Protein AF-A0A392PW70-F1 (afdb_monomer_lite)

Sequence (194 aa):
DSIDARSGRQTERKARRVRAAGKAATNVVSFKFGSTGRKKRVRTQEVDYSDPLRYLRSTTRATRLLTASEEVKLKGLKEVIKKWNLEVYGEKDFKIKNLRKEIEQLDLKSEEVGLSEMEVLNRKNYFVELWRLLKSKDALRFQQSRANWLKQGDANTSYFHACVKRRGKCNAIKALRTDEGWVEGVHSIKTETV

Structure (mmCIF, N/CA/C/O backbone):
data_AF-A0A392PW70-F1
#
_entry.id   AF-A0A392PW70-F1
#
loop_
_atom_site.group_PDB
_atom_site.id
_atom_site.type_symbol
_atom_site.label_atom_id
_atom_site.label_alt_id
_atom_site.label_comp_id
_atom_site.label_asym_id
_atom_site.label_entity_id
_atom_site.label_seq_id
_atom_site.pdbx_PDB_ins_code
_atom_site.Cartn_x
_atom_site.Cartn_y
_atom_site.Cartn_z
_atom_site.occupancy
_atom_site.B_iso_or_equiv
_atom_site.auth_seq_id
_atom_site.auth_comp_id
_atom_site.auth_asym_id
_atom_site.auth_atom_id
_atom_site.pdbx_PDB_model_num
ATOM 1 N N . ASP A 1 1 ? 38.894 -29.747 -26.756 1.00 38.19 1 ASP A N 1
ATOM 2 C CA . ASP A 1 1 ? 38.429 -28.615 -27.585 1.00 38.19 1 ASP A CA 1
ATOM 3 C C . ASP A 1 1 ? 37.579 -27.659 -26.765 1.00 38.19 1 ASP A C 1
ATOM 5 O O . ASP A 1 1 ? 36.531 -28.045 -26.260 1.00 38.19 1 ASP A O 1
ATOM 9 N N . SER A 1 2 ? 38.085 -26.445 -26.530 1.00 38.09 2 SER A N 1
ATOM 10 C CA . SER A 1 2 ? 37.431 -25.411 -25.714 1.00 38.09 2 SER A CA 1
ATOM 11 C C . SER A 1 2 ? 36.824 -24.352 -26.632 1.00 38.09 2 SER A C 1
ATOM 13 O O . SER A 1 2 ? 37.553 -23.557 -27.223 1.00 38.09 2 SER A O 1
ATOM 15 N N . ILE A 1 3 ? 35.496 -24.342 -26.769 1.00 44.72 3 ILE A N 1
ATOM 16 C CA . ILE A 1 3 ? 34.772 -23.339 -27.562 1.00 44.72 3 ILE A CA 1
ATOM 17 C C . ILE A 1 3 ? 34.490 -22.126 -26.667 1.00 44.72 3 ILE A C 1
ATOM 19 O O . ILE A 1 3 ? 33.559 -22.135 -25.863 1.00 44.72 3 ILE A O 1
ATOM 23 N N . ASP A 1 4 ? 35.285 -21.065 -26.818 1.00 48.91 4 ASP A N 1
ATOM 24 C CA . ASP A 1 4 ? 35.104 -19.806 -26.086 1.00 48.91 4 ASP A CA 1
ATOM 25 C C . ASP A 1 4 ? 34.329 -18.766 -26.911 1.00 48.91 4 ASP A C 1
ATOM 27 O O . ASP A 1 4 ? 34.725 -18.404 -28.019 1.00 48.91 4 ASP A O 1
ATOM 31 N N . ALA A 1 5 ? 33.257 -18.204 -26.337 1.00 47.66 5 ALA A N 1
ATOM 32 C CA . ALA A 1 5 ? 32.438 -17.157 -26.957 1.00 47.66 5 ALA A CA 1
ATOM 33 C C . ALA A 1 5 ? 32.566 -15.805 -26.225 1.00 47.66 5 ALA A C 1
ATOM 35 O O . ALA A 1 5 ? 32.319 -15.687 -25.022 1.00 47.66 5 ALA A O 1
ATOM 36 N N . ARG A 1 6 ? 32.904 -14.730 -26.957 1.00 49.06 6 ARG A N 1
ATOM 37 C CA . ARG A 1 6 ? 33.124 -13.387 -26.382 1.00 49.06 6 ARG A CA 1
ATOM 38 C C . ARG A 1 6 ? 31.829 -12.562 -26.300 1.00 49.06 6 ARG A C 1
ATOM 40 O O . ARG A 1 6 ? 31.262 -12.146 -27.308 1.00 49.06 6 ARG A O 1
ATOM 47 N N . SER A 1 7 ? 31.394 -12.206 -25.088 1.00 49.69 7 SER A N 1
ATOM 48 C CA . SER A 1 7 ? 30.296 -11.245 -24.864 1.00 49.69 7 SER A CA 1
ATOM 49 C C . SER A 1 7 ? 30.795 -9.786 -24.910 1.00 49.69 7 SER A C 1
ATOM 51 O O . SER A 1 7 ? 31.238 -9.225 -23.909 1.00 49.69 7 SER A O 1
ATOM 53 N N . GLY A 1 8 ? 30.649 -9.115 -26.060 1.00 55.31 8 GLY A N 1
ATOM 54 C CA . GLY A 1 8 ? 31.037 -7.706 -26.300 1.00 55.31 8 GLY A CA 1
ATOM 55 C C . GLY A 1 8 ? 30.158 -6.623 -25.641 1.00 55.31 8 GLY A C 1
ATOM 56 O O . GLY A 1 8 ? 30.033 -5.511 -26.159 1.00 55.31 8 GLY A O 1
ATOM 57 N N . ARG A 1 9 ? 29.496 -6.919 -24.512 1.00 52.97 9 ARG A N 1
ATOM 58 C CA . ARG A 1 9 ? 28.494 -6.029 -23.881 1.00 52.97 9 ARG A CA 1
ATOM 59 C C . ARG A 1 9 ? 29.038 -4.653 -23.481 1.00 52.97 9 ARG A C 1
ATOM 61 O O . ARG A 1 9 ? 28.280 -3.681 -23.473 1.00 52.97 9 ARG A O 1
ATOM 68 N N . GLN A 1 10 ? 30.314 -4.559 -23.124 1.00 50.97 10 GLN A N 1
ATOM 69 C CA . GLN A 1 10 ? 30.903 -3.331 -22.581 1.00 50.97 10 GLN A CA 1
ATOM 70 C C . GLN A 1 10 ? 31.514 -2.450 -23.678 1.00 50.97 10 GLN A C 1
ATOM 72 O O . GLN A 1 10 ? 31.322 -1.232 -23.679 1.00 50.97 10 GLN A O 1
ATOM 77 N N . THR A 1 11 ? 32.148 -3.071 -24.673 1.00 55.22 11 THR A N 1
ATOM 78 C CA . THR A 1 11 ? 32.739 -2.392 -25.832 1.00 55.22 11 THR A CA 1
ATOM 79 C C . THR A 1 11 ? 31.664 -1.795 -26.742 1.00 55.22 11 THR A C 1
ATOM 81 O O . THR A 1 11 ? 31.763 -0.631 -27.134 1.00 55.22 11 THR A O 1
ATOM 84 N N . GLU A 1 12 ? 30.560 -2.516 -26.980 1.00 51.00 12 GLU A N 1
ATOM 85 C CA . GLU A 1 12 ? 29.463 -2.033 -27.829 1.00 51.00 12 GLU A CA 1
ATOM 86 C C . GLU A 1 12 ? 28.759 -0.802 -27.227 1.00 51.00 12 GLU A C 1
ATOM 88 O O . GLU A 1 12 ? 28.405 0.141 -27.942 1.00 51.00 12 GLU A O 1
ATOM 93 N N . ARG A 1 13 ? 28.603 -0.761 -25.895 1.00 54.31 13 ARG A N 1
ATOM 94 C CA . ARG A 1 13 ? 28.021 0.391 -25.186 1.00 54.31 13 ARG A CA 1
ATOM 95 C C . ARG A 1 13 ? 28.905 1.634 -25.278 1.00 54.31 13 ARG A C 1
ATOM 97 O O . ARG A 1 13 ? 28.378 2.724 -25.499 1.00 54.31 13 ARG A O 1
ATOM 104 N N . LYS A 1 14 ? 30.228 1.480 -25.160 1.00 59.31 14 LYS A N 1
ATOM 105 C CA . LYS A 1 14 ? 31.189 2.589 -25.288 1.00 59.31 14 LYS A CA 1
ATOM 106 C C . LYS A 1 14 ? 31.213 3.127 -26.728 1.00 59.31 14 LYS A C 1
ATOM 108 O O . LYS A 1 14 ? 31.069 4.329 -26.934 1.00 59.31 14 LYS A O 1
ATOM 113 N N . ALA A 1 15 ? 31.231 2.239 -27.725 1.00 58.84 15 ALA A N 1
ATOM 114 C CA . ALA A 1 15 ? 31.228 2.609 -29.144 1.00 58.84 15 ALA A CA 1
ATOM 115 C C . ALA A 1 15 ? 29.930 3.302 -29.606 1.00 58.84 15 ALA A C 1
ATOM 117 O O . ALA A 1 15 ? 29.956 4.153 -30.497 1.00 58.84 15 ALA A O 1
ATOM 118 N N . ARG A 1 16 ? 28.773 2.960 -29.020 1.00 59.78 16 ARG A N 1
ATOM 119 C CA . ARG A 1 16 ? 27.501 3.646 -29.316 1.00 59.78 16 ARG A CA 1
ATOM 120 C C . ARG A 1 16 ? 27.468 5.080 -28.777 1.00 59.78 16 ARG A C 1
ATOM 122 O O . ARG A 1 16 ? 26.912 5.942 -29.450 1.00 59.78 16 ARG A O 1
ATOM 129 N N . ARG A 1 17 ? 28.094 5.350 -27.623 1.00 63.19 17 ARG A N 1
ATOM 130 C CA . ARG A 1 17 ? 28.195 6.711 -27.057 1.00 63.19 17 ARG A CA 1
ATOM 131 C C . ARG A 1 17 ? 29.072 7.621 -27.918 1.00 63.19 17 ARG A C 1
ATOM 133 O O . ARG A 1 17 ? 28.656 8.729 -28.231 1.00 63.19 17 ARG A O 1
ATOM 140 N N . VAL A 1 18 ? 30.218 7.118 -28.380 1.00 62.69 18 VAL A N 1
ATOM 141 C CA . VAL A 1 18 ? 31.137 7.872 -29.256 1.00 62.69 18 VAL A CA 1
ATOM 142 C C . VAL A 1 18 ? 30.477 8.218 -30.597 1.00 62.69 18 VAL A C 1
ATOM 144 O O . VAL A 1 18 ? 30.524 9.363 -31.038 1.00 62.69 18 VAL A O 1
ATOM 147 N N . ARG A 1 19 ? 29.766 7.265 -31.217 1.00 62.09 19 ARG A N 1
ATOM 148 C CA . ARG A 1 19 ? 29.051 7.507 -32.485 1.00 62.09 19 ARG A CA 1
ATOM 149 C C . ARG A 1 19 ? 27.873 8.474 -32.352 1.00 62.09 19 ARG A C 1
ATOM 151 O O . ARG A 1 19 ? 27.592 9.213 -33.291 1.00 62.09 19 ARG A O 1
ATOM 158 N N . ALA A 1 20 ? 27.181 8.471 -31.213 1.00 57.75 20 ALA A N 1
ATOM 159 C CA . ALA A 1 20 ? 26.117 9.434 -30.942 1.00 57.75 20 ALA A CA 1
ATOM 160 C C . ALA A 1 20 ? 26.671 10.856 -30.748 1.00 57.75 20 ALA A C 1
ATOM 162 O O . ALA A 1 20 ? 26.089 11.799 -31.275 1.00 57.75 20 ALA A O 1
ATOM 163 N N . ALA A 1 21 ? 27.822 10.997 -30.079 1.00 59.00 21 ALA A N 1
ATOM 164 C CA . ALA A 1 21 ? 28.503 12.282 -29.918 1.00 59.00 21 ALA A CA 1
ATOM 165 C C . ALA A 1 21 ? 28.974 12.863 -31.266 1.00 59.00 21 ALA A C 1
ATOM 167 O O . ALA A 1 21 ? 28.710 14.027 -31.552 1.00 59.00 21 ALA A O 1
ATOM 168 N N . GLY A 1 22 ? 29.562 12.040 -32.143 1.00 56.22 22 GLY A N 1
ATOM 169 C CA . GLY A 1 22 ? 29.973 12.483 -33.485 1.00 56.22 22 GLY A CA 1
ATOM 170 C C . GLY A 1 22 ? 28.804 12.899 -34.389 1.00 56.22 22 GLY A C 1
ATOM 171 O O . GLY A 1 22 ? 28.914 13.854 -35.154 1.00 56.22 22 GLY A O 1
ATOM 172 N N . LYS A 1 23 ? 27.646 12.233 -34.273 1.00 57.56 23 LYS A N 1
ATOM 173 C CA . LYS A 1 23 ? 26.426 12.606 -35.016 1.00 57.56 23 LYS A CA 1
ATOM 174 C C . LYS A 1 23 ? 25.761 13.878 -34.488 1.00 57.56 23 LYS A C 1
ATOM 176 O O . LYS A 1 23 ? 25.156 14.600 -35.270 1.00 57.56 23 LYS A O 1
ATOM 181 N N . ALA A 1 24 ? 25.879 14.158 -33.191 1.00 53.97 24 ALA A N 1
ATOM 182 C CA . ALA A 1 24 ? 25.393 15.404 -32.603 1.00 53.97 24 ALA A CA 1
ATOM 183 C C . ALA A 1 24 ? 26.262 16.612 -32.999 1.00 53.97 24 ALA A C 1
ATOM 185 O O . ALA A 1 24 ? 25.737 17.706 -33.153 1.00 53.97 24 ALA A O 1
ATOM 186 N N . ALA A 1 25 ? 27.566 16.405 -33.212 1.00 52.91 25 ALA A N 1
ATOM 187 C CA . ALA A 1 25 ? 28.499 17.463 -33.604 1.00 52.91 25 ALA A CA 1
ATOM 188 C C . ALA A 1 25 ? 28.420 17.860 -35.092 1.00 52.91 25 ALA A C 1
ATOM 190 O O . ALA A 1 25 ? 28.859 18.944 -35.453 1.00 52.91 25 ALA A O 1
ATOM 191 N N . THR A 1 26 ? 27.880 16.999 -35.962 1.00 53.38 26 THR A N 1
ATOM 192 C CA . THR A 1 26 ? 27.979 17.170 -37.426 1.00 53.38 26 THR A CA 1
ATOM 193 C C . THR A 1 26 ? 26.706 17.674 -38.109 1.00 53.38 26 THR A C 1
ATOM 195 O O . THR A 1 26 ? 26.745 17.920 -39.305 1.00 53.38 26 THR A O 1
ATOM 198 N N . ASN A 1 27 ? 25.585 17.862 -37.400 1.00 51.28 27 ASN A N 1
ATOM 199 C CA . ASN A 1 27 ? 24.317 18.384 -37.953 1.00 51.28 27 ASN A CA 1
ATOM 200 C C . ASN A 1 27 ? 23.825 17.726 -39.271 1.00 51.28 27 ASN A C 1
ATOM 202 O O . ASN A 1 27 ? 22.983 18.286 -39.969 1.00 51.28 27 ASN A O 1
ATOM 206 N N . VAL A 1 28 ? 24.283 16.515 -39.616 1.00 46.72 28 VAL A N 1
ATOM 207 C CA . VAL A 1 28 ? 23.824 15.806 -40.820 1.00 46.72 28 VAL A CA 1
ATOM 208 C C . VAL A 1 28 ? 22.613 14.938 -40.477 1.00 46.72 28 VAL A C 1
ATOM 210 O O . VAL A 1 28 ? 22.733 13.824 -39.957 1.00 46.72 28 VAL A O 1
ATOM 213 N N . VAL A 1 29 ? 21.420 15.439 -40.797 1.00 42.62 29 VAL A N 1
ATOM 214 C CA . VAL A 1 29 ? 20.180 14.652 -40.813 1.00 42.62 29 VAL A CA 1
ATOM 215 C C . VAL A 1 29 ? 20.109 13.903 -42.144 1.00 42.62 29 VAL A C 1
ATOM 217 O O . VAL A 1 29 ? 19.952 14.508 -43.198 1.00 42.62 29 VAL A O 1
ATOM 220 N N . SER A 1 30 ? 20.206 12.572 -42.115 1.00 43.78 30 SER A N 1
ATOM 221 C CA . SER A 1 30 ? 19.930 11.753 -43.304 1.00 43.78 30 SER A CA 1
ATOM 222 C C . SER A 1 30 ? 18.420 11.577 -43.467 1.00 43.78 30 SER A C 1
ATOM 224 O O . SER A 1 30 ? 17.771 10.875 -42.689 1.00 43.78 30 SER A O 1
ATOM 226 N N . PHE A 1 31 ? 17.854 12.222 -44.486 1.00 32.88 31 PHE A N 1
ATOM 227 C CA . PHE A 1 31 ? 16.475 12.009 -44.917 1.00 32.88 31 PHE A CA 1
ATOM 228 C C . PHE A 1 31 ? 16.360 10.655 -45.626 1.00 32.88 31 PHE A C 1
ATOM 230 O O . PHE A 1 31 ? 17.038 10.406 -46.620 1.00 32.88 31 PHE A O 1
ATOM 237 N N . LYS A 1 32 ? 15.484 9.771 -45.136 1.00 37.66 32 LYS A N 1
ATOM 238 C CA . LYS A 1 32 ? 15.036 8.596 -45.895 1.00 37.66 32 LYS A CA 1
ATOM 239 C C . LYS A 1 32 ? 13.673 8.893 -46.507 1.00 37.66 32 LYS A C 1
ATOM 241 O O . LYS A 1 32 ? 12.725 9.178 -45.778 1.00 37.66 32 LYS A O 1
ATOM 246 N N . PHE A 1 33 ? 13.587 8.802 -47.831 1.00 28.59 33 PHE A N 1
ATOM 247 C CA . PHE A 1 33 ? 12.337 8.908 -48.577 1.00 28.59 33 PHE A CA 1
ATOM 248 C C . PHE A 1 33 ? 11.469 7.677 -48.277 1.00 28.59 33 PHE A C 1
ATOM 250 O O . PHE A 1 33 ? 11.883 6.542 -48.510 1.00 28.59 33 PHE A O 1
ATOM 257 N N . GLY A 1 34 ? 10.290 7.895 -47.699 1.00 33.31 34 GLY A N 1
ATOM 258 C CA . GLY A 1 34 ? 9.325 6.852 -47.366 1.00 33.31 34 GLY A CA 1
ATOM 259 C C . GLY A 1 34 ? 7.939 7.262 -47.847 1.00 33.31 34 GLY A C 1
ATOM 260 O O . GLY A 1 34 ? 7.429 8.296 -47.428 1.00 33.31 34 GLY A O 1
ATOM 261 N N . SER A 1 35 ? 7.385 6.440 -48.738 1.00 37.25 35 SER A N 1
ATOM 262 C CA . SER A 1 35 ? 6.086 6.532 -49.416 1.00 37.25 35 SER A CA 1
ATOM 263 C C . SER A 1 35 ? 4.963 7.236 -48.630 1.00 37.25 35 SER A C 1
ATOM 265 O O . SER A 1 35 ? 4.661 6.911 -47.477 1.00 37.25 35 SER A O 1
ATOM 267 N N . THR A 1 36 ? 4.311 8.193 -49.295 1.00 40.47 36 THR A N 1
ATOM 268 C CA . THR A 1 36 ? 3.174 8.988 -48.821 1.00 40.47 36 THR A CA 1
ATOM 269 C C . THR A 1 36 ? 1.878 8.170 -48.810 1.00 40.47 36 THR A C 1
ATOM 271 O O . THR A 1 36 ? 0.979 8.345 -49.628 1.00 40.47 36 THR A O 1
ATOM 274 N N . GLY A 1 37 ? 1.721 7.304 -47.810 1.00 40.12 37 GLY A N 1
ATOM 275 C CA . GLY A 1 37 ? 0.406 6.768 -47.458 1.00 40.12 37 GLY A CA 1
ATOM 276 C C . GLY A 1 37 ? -0.467 7.863 -46.836 1.00 40.12 37 GLY A C 1
ATOM 277 O O . GLY A 1 37 ? -0.323 8.164 -45.649 1.00 40.12 37 GLY A O 1
ATOM 278 N N . ARG A 1 38 ? -1.365 8.474 -47.625 1.00 39.97 38 ARG A N 1
ATOM 279 C CA . ARG A 1 38 ? -2.409 9.408 -47.154 1.00 39.97 38 ARG A CA 1
ATOM 280 C C . ARG A 1 38 ? -3.148 8.802 -45.953 1.00 39.97 38 ARG A C 1
ATOM 282 O O . ARG A 1 38 ? -3.945 7.879 -46.103 1.00 39.97 38 ARG A O 1
ATOM 289 N N . LYS A 1 39 ? -2.928 9.343 -44.751 1.00 41.50 39 LYS A N 1
ATOM 290 C CA . LYS A 1 39 ? -3.750 9.018 -43.580 1.00 41.50 39 LYS A CA 1
ATOM 291 C C . LYS A 1 39 ? -5.103 9.706 -43.720 1.00 41.50 39 LYS A C 1
ATOM 293 O O . LYS A 1 39 ? -5.217 10.913 -43.524 1.00 41.50 39 LYS A O 1
ATOM 298 N N . LYS A 1 40 ? -6.122 8.916 -44.056 1.00 40.31 40 LYS A N 1
ATOM 299 C CA . LYS A 1 40 ? -7.539 9.285 -43.965 1.00 40.31 40 LYS A CA 1
ATOM 300 C C . LYS A 1 40 ? -7.812 9.764 -42.532 1.00 40.31 40 LYS A C 1
ATOM 302 O O . LYS A 1 40 ? -7.563 9.030 -41.576 1.00 40.31 40 LYS A O 1
ATOM 307 N N . ARG A 1 41 ? -8.261 11.010 -42.375 1.00 36.91 41 ARG A N 1
ATOM 308 C CA . ARG A 1 41 ? -8.652 11.579 -41.080 1.00 36.91 41 ARG A CA 1
ATOM 309 C C . ARG A 1 41 ? -9.960 10.896 -40.668 1.00 36.91 41 ARG A C 1
ATOM 311 O O . ARG A 1 41 ? -10.997 11.153 -41.268 1.00 36.91 41 ARG A O 1
ATOM 318 N N . VAL A 1 42 ? -9.887 9.962 -39.721 1.00 38.62 42 VAL A N 1
ATOM 319 C CA . VAL A 1 42 ? -11.070 9.274 -39.186 1.00 38.62 42 VAL A CA 1
ATOM 320 C C . VAL A 1 42 ? -11.779 10.214 -38.210 1.00 38.62 42 VAL A C 1
ATOM 322 O O . VAL A 1 42 ? -11.149 10.804 -37.332 1.00 38.62 42 VAL A O 1
ATOM 325 N N . ARG A 1 43 ? -13.082 10.395 -38.441 1.00 37.47 43 ARG A N 1
ATOM 326 C CA . ARG A 1 43 ? -14.026 11.185 -37.644 1.00 37.47 43 ARG A CA 1
ATOM 327 C C . ARG A 1 43 ? -14.209 10.512 -36.276 1.00 37.47 43 ARG A C 1
ATOM 329 O O . ARG A 1 43 ? -14.302 9.292 -36.230 1.00 37.47 43 ARG A O 1
ATOM 336 N N . THR A 1 44 ? -14.192 11.325 -35.215 1.00 50.41 44 THR A N 1
ATOM 337 C CA . THR A 1 44 ? -14.487 11.017 -33.795 1.00 50.41 44 THR A CA 1
ATOM 338 C C . THR A 1 44 ? -14.856 9.560 -33.502 1.00 50.41 44 THR A C 1
ATOM 340 O O . THR A 1 44 ? -15.988 9.153 -33.744 1.00 50.41 44 THR A O 1
ATOM 343 N N . GLN A 1 45 ? -13.907 8.799 -32.955 1.00 44.50 45 GLN A N 1
ATOM 344 C CA . GLN A 1 45 ? -14.141 7.450 -32.444 1.00 44.50 45 GLN A CA 1
ATOM 345 C C . GLN A 1 45 ? -13.766 7.379 -30.968 1.00 44.50 45 GLN A C 1
ATOM 347 O O . GLN A 1 45 ? -12.781 7.986 -30.540 1.00 44.50 45 GLN A O 1
ATOM 352 N N . GLU A 1 46 ? -14.624 6.678 -30.234 1.00 47.22 46 GLU A N 1
ATOM 353 C CA . GLU A 1 46 ? -14.617 6.457 -28.794 1.00 47.22 46 GLU A CA 1
ATOM 354 C C . GLU A 1 46 ? -13.243 6.055 -28.255 1.00 47.22 46 GLU A C 1
ATOM 356 O O . GLU A 1 46 ? -12.423 5.429 -28.932 1.00 47.22 46 GLU A O 1
ATOM 361 N N . VAL A 1 47 ? -12.991 6.448 -27.009 1.00 50.69 47 VAL A N 1
ATOM 362 C CA . VAL A 1 47 ? -11.751 6.149 -26.298 1.00 50.69 47 VAL A CA 1
ATOM 363 C C . VAL A 1 47 ? -11.638 4.634 -26.121 1.00 50.69 47 VAL A C 1
ATOM 365 O O . VAL A 1 47 ? -12.349 4.037 -25.319 1.00 50.69 47 VAL A O 1
ATOM 368 N N . ASP A 1 48 ? -10.725 4.007 -26.860 1.00 50.88 48 ASP A N 1
ATOM 369 C CA . ASP A 1 48 ? -10.380 2.598 -26.679 1.00 50.88 48 ASP A CA 1
ATOM 370 C C . ASP A 1 48 ? -9.629 2.405 -25.347 1.00 50.88 48 ASP A C 1
ATOM 372 O O . ASP A 1 48 ? -8.421 2.639 -25.239 1.00 50.88 48 ASP A O 1
ATOM 376 N N . TYR A 1 49 ? -10.359 1.970 -24.314 1.00 56.28 49 TYR A N 1
ATOM 377 C CA . TYR A 1 49 ? -9.833 1.674 -22.974 1.00 56.28 49 TYR A CA 1
ATOM 378 C C . TYR A 1 49 ? -8.873 0.469 -22.939 1.00 56.28 49 TYR A C 1
ATOM 380 O O . TYR A 1 49 ? -8.265 0.198 -21.899 1.00 56.28 49 TYR A O 1
ATOM 388 N N . SER A 1 50 ? -8.705 -0.252 -24.051 1.00 61.16 50 SER A N 1
ATOM 389 C CA . SER A 1 50 ? -7.789 -1.394 -24.156 1.00 61.16 50 SER A CA 1
ATOM 390 C C . SER A 1 50 ? -6.321 -0.965 -24.240 1.00 61.16 50 SER A C 1
ATOM 392 O O . SER A 1 50 ? -5.441 -1.712 -23.807 1.00 61.16 50 SER A O 1
ATOM 394 N N . ASP A 1 51 ? -6.043 0.248 -24.736 1.00 57.22 51 ASP A N 1
ATOM 395 C CA . ASP A 1 51 ? -4.709 0.865 -24.710 1.00 57.22 51 ASP A CA 1
ATOM 396 C C . ASP A 1 51 ? -4.785 2.338 -24.256 1.00 57.22 51 ASP A C 1
ATOM 398 O O . ASP A 1 51 ? -4.675 3.263 -25.070 1.00 57.22 51 ASP A O 1
ATOM 402 N N . PRO A 1 52 ? -4.894 2.586 -22.933 1.00 61.09 52 PRO A N 1
ATOM 403 C CA . PRO A 1 52 ? -4.990 3.936 -22.368 1.00 61.09 52 PRO A CA 1
ATOM 404 C C . PRO A 1 52 ? -3.775 4.825 -22.673 1.00 61.09 52 PRO A C 1
ATOM 406 O O . PRO A 1 52 ? -3.819 6.038 -22.482 1.00 61.09 52 PRO A O 1
ATOM 409 N N . LEU A 1 53 ? -2.660 4.237 -23.124 1.00 61.28 53 LEU A N 1
ATOM 410 C CA . LEU A 1 53 ? -1.409 4.944 -23.404 1.00 61.28 53 LEU A CA 1
ATOM 411 C C . LEU A 1 53 ? -1.136 5.117 -24.899 1.00 61.28 53 LEU A C 1
ATOM 413 O O . LEU A 1 53 ? -0.057 5.594 -25.273 1.00 61.28 53 LEU A O 1
ATOM 417 N N . ARG A 1 54 ? -2.096 4.779 -25.767 1.00 62.66 54 ARG A N 1
ATOM 418 C CA . ARG A 1 54 ? -1.952 4.904 -27.222 1.00 62.66 54 ARG A CA 1
ATOM 419 C C . ARG A 1 54 ? -1.587 6.331 -27.642 1.00 62.66 54 ARG A C 1
ATOM 421 O O . ARG A 1 54 ? -0.705 6.519 -28.481 1.00 62.66 54 ARG A O 1
ATOM 428 N N . TYR A 1 55 ? -2.183 7.326 -26.984 1.00 56.62 55 TYR A N 1
ATOM 429 C CA . TYR A 1 55 ? -1.899 8.750 -27.193 1.00 56.62 55 TYR A CA 1
ATOM 430 C C . TYR A 1 55 ? -0.469 9.141 -26.787 1.00 56.62 55 TYR A C 1
ATOM 432 O O . TYR A 1 55 ? 0.181 9.932 -27.472 1.00 56.62 55 TYR A O 1
ATOM 440 N N . LEU A 1 56 ? 0.071 8.521 -25.734 1.00 57.12 56 LEU A N 1
ATOM 441 C CA . LEU A 1 56 ? 1.439 8.759 -25.268 1.00 57.12 56 LEU A CA 1
ATOM 442 C C . LEU A 1 56 ? 2.488 8.084 -26.174 1.00 57.12 56 LEU A C 1
ATOM 444 O O . LEU A 1 56 ? 3.608 8.570 -26.323 1.00 57.12 56 LEU A O 1
ATOM 448 N N . ARG A 1 57 ? 2.140 6.969 -26.833 1.00 56.97 57 ARG A N 1
ATOM 449 C CA . ARG A 1 57 ? 3.015 6.315 -27.827 1.00 56.97 57 ARG A CA 1
ATOM 450 C C . ARG A 1 57 ? 3.157 7.113 -29.119 1.00 56.97 57 ARG A C 1
ATOM 452 O O . ARG A 1 57 ? 4.233 7.109 -29.716 1.00 56.97 57 ARG A O 1
ATOM 459 N N . SER A 1 58 ? 2.102 7.801 -29.562 1.00 53.47 58 SER A N 1
ATOM 460 C CA . SER A 1 58 ? 2.189 8.680 -30.736 1.00 53.47 58 SER A CA 1
ATOM 461 C C . SER A 1 58 ? 3.088 9.891 -30.501 1.00 53.47 58 SER A C 1
ATOM 463 O O . SER A 1 58 ? 3.785 10.301 -31.426 1.00 53.47 58 SER A O 1
ATOM 465 N N . THR A 1 59 ? 3.128 10.421 -29.277 1.00 53.38 59 THR A N 1
ATOM 466 C CA . THR A 1 59 ? 3.974 11.570 -28.924 1.00 53.38 59 THR A CA 1
ATOM 467 C C . THR A 1 59 ? 5.426 11.169 -28.650 1.00 53.38 59 THR A C 1
ATOM 469 O O . THR A 1 59 ? 6.342 11.937 -28.931 1.00 53.38 59 THR A O 1
ATOM 472 N N . THR A 1 60 ? 5.675 9.938 -28.191 1.00 53.38 60 THR A N 1
ATOM 473 C CA . THR A 1 60 ? 7.032 9.454 -27.868 1.00 53.38 60 THR A CA 1
ATOM 474 C C . THR A 1 60 ? 7.864 8.987 -29.069 1.00 53.38 60 THR A C 1
ATOM 476 O O . THR A 1 60 ? 9.062 8.757 -28.929 1.00 53.38 60 THR A O 1
ATOM 479 N N . ARG A 1 61 ? 7.300 8.913 -30.287 1.00 51.00 61 ARG A N 1
ATOM 480 C CA . ARG A 1 61 ? 8.075 8.612 -31.515 1.00 51.00 61 ARG A CA 1
ATOM 481 C C . ARG A 1 61 ? 9.103 9.691 -31.891 1.00 51.00 61 ARG A C 1
ATOM 483 O O . ARG A 1 61 ? 9.946 9.420 -32.742 1.00 51.00 61 ARG A O 1
ATOM 490 N N . ALA A 1 62 ? 9.044 10.869 -31.268 1.00 49.53 62 ALA A N 1
ATOM 491 C CA . ALA A 1 62 ? 9.943 11.999 -31.503 1.00 49.53 62 ALA A CA 1
ATOM 492 C C . ALA A 1 62 ? 10.698 12.452 -30.235 1.00 49.53 62 ALA A C 1
ATOM 494 O O . ALA A 1 62 ? 11.075 13.615 -30.122 1.00 49.53 62 ALA A O 1
ATOM 495 N N . THR A 1 63 ? 10.920 11.579 -29.246 1.00 54.66 63 THR A N 1
ATOM 496 C CA . THR A 1 63 ? 11.637 11.996 -28.031 1.00 54.66 63 THR A CA 1
ATOM 497 C C . THR A 1 63 ? 13.134 12.111 -28.292 1.00 54.66 63 THR A C 1
ATOM 499 O O . THR A 1 63 ? 13.845 11.103 -28.342 1.00 54.66 63 THR A O 1
ATOM 502 N N . ARG A 1 64 ? 13.614 13.355 -28.417 1.00 70.88 64 ARG A N 1
ATOM 503 C CA . ARG A 1 64 ? 15.010 13.714 -28.138 1.00 70.88 64 ARG A CA 1
ATOM 504 C C . ARG A 1 64 ? 15.391 13.093 -26.791 1.00 70.88 64 ARG A C 1
ATOM 506 O O . ARG A 1 64 ? 14.589 13.118 -25.858 1.00 70.88 64 ARG A O 1
ATOM 513 N N . LEU A 1 65 ? 16.586 12.508 -26.703 1.00 73.81 65 LEU A N 1
ATOM 514 C CA . LEU A 1 65 ? 17.110 12.051 -25.416 1.00 73.81 65 LEU A CA 1
ATOM 515 C C . LEU A 1 65 ? 17.117 13.227 -24.435 1.00 73.81 65 LEU A C 1
ATOM 517 O O . LEU A 1 65 ? 17.386 14.362 -24.838 1.00 73.81 65 LEU A O 1
ATOM 521 N N . LEU A 1 66 ? 16.804 12.944 -23.172 1.00 77.12 66 LEU A N 1
ATOM 522 C CA . LEU A 1 66 ? 16.852 13.952 -22.122 1.00 77.12 66 LEU A CA 1
ATOM 523 C C . LEU A 1 66 ? 18.267 14.535 -22.050 1.00 77.12 66 LEU A C 1
ATOM 525 O O . LEU A 1 66 ? 19.267 13.822 -22.152 1.00 77.12 66 LEU A O 1
ATOM 529 N N . THR A 1 67 ? 18.343 15.847 -21.895 1.00 83.94 67 THR A N 1
ATOM 530 C CA . THR A 1 67 ? 19.585 16.540 -21.563 1.00 83.94 67 THR A CA 1
ATOM 531 C C . THR A 1 67 ? 19.964 16.233 -20.113 1.00 83.94 67 THR A C 1
ATOM 533 O O . THR A 1 67 ? 19.105 15.947 -19.277 1.00 83.94 67 THR A O 1
ATOM 536 N N . ALA A 1 68 ? 21.255 16.312 -19.781 1.00 79.81 68 ALA A N 1
ATOM 537 C CA . ALA A 1 68 ? 21.733 16.017 -18.426 1.00 79.81 68 ALA A CA 1
ATOM 538 C C . ALA A 1 68 ? 21.034 16.875 -17.350 1.00 79.81 68 ALA A C 1
ATOM 540 O O . ALA A 1 68 ? 20.770 16.401 -16.246 1.00 79.81 68 ALA A O 1
ATOM 541 N N . SER A 1 69 ? 20.673 18.118 -17.683 1.00 84.94 69 SER A N 1
ATOM 542 C CA . SER A 1 69 ? 19.936 19.011 -16.787 1.00 84.94 69 SER A CA 1
ATOM 543 C C . SER A 1 69 ? 18.474 18.586 -16.592 1.00 84.94 69 SER A C 1
ATOM 545 O O . SER A 1 69 ? 17.967 18.659 -15.474 1.00 84.94 69 SER A O 1
ATOM 547 N N . GLU A 1 70 ? 17.796 18.095 -17.634 1.00 79.50 70 GLU A N 1
ATOM 548 C CA . GLU A 1 70 ? 16.436 17.542 -17.540 1.00 79.50 70 GLU A CA 1
ATOM 549 C C . GLU A 1 70 ? 16.409 16.275 -16.670 1.00 79.50 70 GLU A C 1
ATOM 551 O O . GLU A 1 70 ? 15.515 16.118 -15.838 1.00 79.50 70 GLU A O 1
ATOM 556 N N . GLU A 1 71 ? 17.415 15.402 -16.782 1.00 85.06 71 GLU A N 1
ATOM 557 C CA . GLU A 1 71 ? 17.520 14.208 -15.935 1.00 85.06 71 GLU A CA 1
ATOM 558 C C . GLU A 1 71 ? 17.690 14.552 -14.449 1.00 85.06 71 GLU A C 1
ATOM 560 O O . GLU A 1 71 ? 17.059 13.926 -13.594 1.00 85.06 71 GLU A O 1
ATOM 565 N N . VAL A 1 72 ? 18.519 15.551 -14.125 1.00 88.12 72 VAL A N 1
ATOM 566 C CA . VAL A 1 72 ? 18.715 16.015 -12.741 1.00 88.12 72 VAL A CA 1
ATOM 567 C C . VAL A 1 72 ? 17.421 16.608 -12.178 1.00 88.12 72 VAL A C 1
ATOM 569 O O . VAL A 1 72 ? 17.021 16.253 -11.068 1.00 88.12 72 VAL A O 1
ATOM 572 N N . LYS A 1 73 ? 16.710 17.433 -12.957 1.00 87.38 73 LYS A N 1
ATOM 573 C CA . LYS A 1 73 ? 15.417 18.011 -12.550 1.00 87.38 73 LYS A CA 1
ATOM 574 C C . LYS A 1 73 ? 14.362 16.933 -12.285 1.00 87.38 73 LYS A C 1
ATOM 576 O O . LYS A 1 73 ? 13.683 16.976 -11.261 1.00 87.38 73 LYS A O 1
ATOM 581 N N . LEU A 1 74 ? 14.257 15.931 -13.161 1.00 88.44 74 LEU A N 1
ATOM 582 C CA . LEU A 1 74 ? 13.313 14.821 -12.989 1.00 88.44 74 LEU A CA 1
ATOM 583 C C . LEU A 1 74 ? 13.662 13.929 -11.791 1.00 88.44 74 LEU A C 1
ATOM 585 O O . LEU A 1 74 ? 12.757 13.425 -11.127 1.00 88.44 74 LEU A O 1
ATOM 589 N N . LYS A 1 75 ? 14.952 13.751 -11.476 1.00 88.56 75 LYS A N 1
ATOM 590 C CA . LYS A 1 75 ? 15.376 13.067 -10.244 1.00 88.56 75 LYS A CA 1
ATOM 591 C C . LYS A 1 75 ? 14.940 13.835 -8.997 1.00 88.56 75 LYS A C 1
ATOM 593 O O . LYS A 1 75 ? 14.398 13.212 -8.091 1.00 88.56 75 LYS A O 1
ATOM 598 N N . GLY A 1 76 ? 15.106 15.158 -8.975 1.00 89.56 76 GLY A N 1
ATOM 599 C CA . GLY A 1 76 ? 14.614 15.996 -7.876 1.00 89.56 76 GLY A CA 1
ATOM 600 C C . GLY A 1 76 ? 13.099 15.871 -7.695 1.00 89.56 76 GLY A C 1
ATOM 601 O O . GLY A 1 76 ? 12.625 15.556 -6.605 1.00 89.56 76 GLY A O 1
ATOM 602 N N . LEU A 1 77 ? 12.342 16.005 -8.789 1.00 91.62 77 LEU A N 1
ATOM 603 C CA . LEU A 1 77 ? 10.885 15.852 -8.778 1.00 91.62 77 LEU A CA 1
ATOM 604 C C . LEU A 1 77 ? 10.447 14.465 -8.279 1.00 91.62 77 LEU A C 1
ATOM 606 O O . LEU A 1 77 ? 9.490 14.351 -7.517 1.00 91.62 77 LEU A O 1
ATOM 610 N N . LYS A 1 78 ? 11.155 13.404 -8.676 1.00 89.44 78 LYS A N 1
ATOM 611 C CA . LYS A 1 78 ? 10.866 12.034 -8.235 1.00 89.44 78 LYS A CA 1
ATOM 612 C C . LYS A 1 78 ? 10.945 11.885 -6.716 1.00 89.44 78 LYS A C 1
ATOM 614 O O . LYS A 1 78 ? 10.085 11.219 -6.143 1.00 89.44 78 LYS A O 1
ATOM 619 N N . GLU A 1 79 ? 11.956 12.460 -6.072 1.00 90.00 79 GLU A N 1
ATOM 620 C CA . GLU A 1 79 ? 12.094 12.354 -4.615 1.00 90.00 79 GLU A CA 1
ATOM 621 C C . GLU A 1 79 ? 11.009 13.156 -3.883 1.00 90.00 79 GLU A C 1
ATOM 623 O O . GLU A 1 79 ? 10.433 12.654 -2.919 1.00 90.00 79 GLU A O 1
ATOM 628 N N . VAL A 1 80 ? 10.623 14.326 -4.405 1.00 92.25 80 VAL A N 1
ATOM 629 C CA . VAL A 1 80 ? 9.476 15.094 -3.884 1.00 92.25 80 VAL A CA 1
ATOM 630 C C . VAL A 1 80 ? 8.178 14.288 -3.989 1.00 92.25 80 VAL A C 1
ATOM 632 O O . VAL A 1 80 ? 7.444 14.170 -3.012 1.00 92.25 80 VAL A O 1
ATOM 635 N N . ILE A 1 81 ? 7.919 13.665 -5.144 1.00 88.62 81 ILE A N 1
ATOM 636 C CA . ILE A 1 81 ? 6.720 12.838 -5.355 1.00 88.62 81 ILE A CA 1
ATOM 637 C C . ILE A 1 81 ? 6.713 11.619 -4.429 1.00 88.62 81 ILE A C 1
ATOM 639 O O . ILE A 1 81 ? 5.657 11.248 -3.925 1.00 88.62 81 ILE A O 1
ATOM 643 N N . LYS A 1 82 ? 7.865 10.986 -4.185 1.00 84.94 82 LYS A N 1
ATOM 644 C CA . LYS A 1 82 ? 7.958 9.876 -3.226 1.00 84.94 82 LYS A CA 1
ATOM 645 C C . LYS A 1 82 ? 7.644 10.321 -1.806 1.00 84.94 82 LYS A C 1
ATOM 647 O O . LYS A 1 82 ? 6.912 9.615 -1.122 1.00 84.94 82 LYS A O 1
ATOM 652 N N . LYS A 1 83 ? 8.188 11.462 -1.374 1.00 87.25 83 LYS A N 1
ATOM 653 C CA . LYS A 1 83 ? 7.921 12.011 -0.043 1.00 87.25 83 LYS A CA 1
ATOM 654 C C . LYS A 1 83 ? 6.433 12.321 0.119 1.00 87.25 83 LYS A C 1
ATOM 656 O O . LYS A 1 83 ? 5.815 11.816 1.045 1.00 87.25 83 LYS A O 1
ATOM 661 N N . TRP A 1 84 ? 5.845 13.012 -0.857 1.00 88.81 84 TRP A N 1
ATOM 662 C CA . TRP A 1 84 ? 4.406 13.267 -0.899 1.00 88.81 84 TRP A CA 1
ATOM 663 C C . TRP A 1 84 ? 3.584 11.970 -0.892 1.00 88.81 84 TRP A C 1
ATOM 665 O O . TRP A 1 84 ? 2.587 11.865 -0.188 1.00 88.81 84 TRP A O 1
ATOM 675 N N . ASN A 1 85 ? 4.007 10.945 -1.640 1.00 83.38 85 ASN A N 1
ATOM 676 C CA . ASN A 1 85 ? 3.322 9.656 -1.640 1.00 83.38 85 ASN A CA 1
ATOM 677 C C . ASN A 1 85 ? 3.385 8.986 -0.262 1.00 83.38 85 ASN A C 1
ATOM 679 O O . ASN A 1 85 ? 2.375 8.470 0.197 1.00 83.38 85 ASN A O 1
ATOM 683 N N . LEU A 1 86 ? 4.535 9.026 0.411 1.00 81.06 86 LEU A N 1
ATOM 684 C CA . LEU A 1 86 ? 4.676 8.489 1.760 1.00 81.06 86 LEU A CA 1
ATOM 685 C C . LEU A 1 86 ? 3.813 9.258 2.767 1.00 81.06 86 LEU A C 1
ATOM 687 O O . LEU A 1 86 ? 3.152 8.634 3.585 1.00 81.06 86 LEU A O 1
ATOM 691 N N . GLU A 1 87 ? 3.773 10.584 2.685 1.00 79.50 87 GLU A N 1
ATOM 692 C CA . GLU A 1 87 ? 2.950 11.416 3.568 1.00 79.50 87 GLU A CA 1
ATOM 693 C C . GLU A 1 87 ? 1.453 11.150 3.354 1.00 79.50 87 GLU A C 1
ATOM 695 O O . GLU A 1 87 ? 0.724 10.925 4.312 1.00 79.50 87 GLU A O 1
ATOM 700 N N . VAL A 1 88 ? 0.999 11.085 2.098 1.00 73.75 88 VAL A N 1
ATOM 701 C CA . VAL A 1 88 ? -0.431 10.964 1.760 1.00 73.75 88 VAL A CA 1
ATOM 702 C C . VAL A 1 88 ? -0.942 9.518 1.778 1.00 73.75 88 VAL A C 1
ATOM 704 O O . VAL A 1 88 ? -2.083 9.254 2.154 1.00 73.75 88 VAL A O 1
ATOM 707 N N . TYR A 1 89 ? -0.141 8.550 1.328 1.00 68.94 89 TYR A N 1
ATOM 708 C CA . TYR A 1 89 ? -0.537 7.136 1.260 1.00 68.94 89 TYR A CA 1
ATOM 709 C C . TYR A 1 89 ? 0.033 6.301 2.404 1.00 68.94 89 TYR A C 1
ATOM 711 O O . TYR A 1 89 ? -0.609 5.323 2.787 1.00 68.94 89 TYR A O 1
ATOM 719 N N . GLY A 1 90 ? 1.174 6.680 2.986 1.00 73.56 90 GLY A N 1
ATOM 720 C CA . GLY A 1 90 ? 1.710 6.022 4.182 1.00 73.56 90 GLY A CA 1
ATOM 721 C C . GLY A 1 90 ? 0.796 6.189 5.395 1.00 73.56 90 GLY A C 1
ATOM 722 O O . GLY A 1 90 ? 0.696 5.272 6.210 1.00 73.56 90 GLY A O 1
ATOM 723 N N . GLU A 1 91 ? 0.017 7.274 5.451 1.00 77.81 91 GLU A N 1
ATOM 724 C CA . GLU A 1 91 ? -1.060 7.437 6.431 1.00 77.81 91 GLU A CA 1
ATOM 725 C C . GLU A 1 91 ? -2.078 6.287 6.359 1.00 77.81 91 GLU A C 1
ATOM 727 O O . GLU A 1 91 ? -2.525 5.792 7.390 1.00 77.81 91 GLU A O 1
ATOM 732 N N . LYS A 1 92 ? -2.408 5.784 5.160 1.00 83.12 92 LYS A N 1
ATOM 733 C CA . LYS A 1 92 ? -3.376 4.684 5.003 1.00 83.12 92 LYS A CA 1
ATOM 734 C C . LYS A 1 92 ? -2.848 3.374 5.572 1.00 83.12 92 LYS A C 1
ATOM 736 O O . LYS A 1 92 ? -3.606 2.647 6.205 1.00 83.12 92 LYS A O 1
ATOM 741 N N . ASP A 1 93 ? -1.568 3.072 5.364 1.00 88.00 93 ASP A N 1
ATOM 742 C CA . ASP A 1 93 ? -0.944 1.869 5.923 1.00 88.00 93 ASP A CA 1
ATOM 743 C C . ASP A 1 93 ? -0.828 1.957 7.449 1.00 88.00 93 ASP A C 1
ATOM 745 O O . ASP A 1 93 ? -1.139 0.988 8.147 1.00 88.00 93 ASP A O 1
ATOM 749 N N . PHE A 1 94 ? -0.469 3.131 7.974 1.00 89.62 94 PHE A N 1
ATOM 750 C CA . PHE A 1 94 ? -0.488 3.395 9.412 1.00 89.62 94 PHE A CA 1
ATOM 751 C C . PHE A 1 94 ? -1.903 3.266 9.993 1.00 89.62 94 PHE A C 1
ATOM 753 O O . PHE A 1 94 ? -2.103 2.582 10.993 1.00 89.62 94 PHE A O 1
ATOM 760 N N . LYS A 1 95 ? -2.910 3.823 9.316 1.00 91.06 95 LYS A N 1
ATOM 761 C CA . LYS A 1 95 ? -4.318 3.735 9.714 1.00 91.06 95 LYS A CA 1
ATOM 762 C C . LYS A 1 95 ? -4.837 2.298 9.693 1.00 91.06 95 LYS A C 1
ATOM 764 O O . LYS A 1 95 ? -5.514 1.895 10.631 1.00 91.06 95 LYS A O 1
ATOM 769 N N . ILE A 1 96 ? -4.476 1.497 8.687 1.00 94.69 96 ILE A N 1
ATOM 770 C CA . ILE A 1 96 ? -4.778 0.056 8.654 1.00 94.69 96 ILE A CA 1
ATOM 771 C C . ILE A 1 96 ? -4.155 -0.652 9.863 1.00 94.69 96 ILE A C 1
ATOM 773 O O . ILE A 1 96 ? -4.815 -1.483 10.483 1.00 94.69 96 ILE A O 1
ATOM 777 N N . LYS A 1 97 ? -2.895 -0.341 10.198 1.00 94.62 97 LYS A N 1
ATOM 778 C CA . LYS A 1 97 ? -2.205 -0.934 11.352 1.00 94.62 97 LYS A CA 1
ATOM 779 C C . LYS A 1 97 ? -2.900 -0.572 12.666 1.00 94.62 97 LYS A C 1
ATOM 781 O O . LYS A 1 97 ? -3.129 -1.461 13.478 1.00 94.62 97 LYS A O 1
ATOM 786 N N . ASN A 1 98 ? -3.276 0.693 12.844 1.00 94.88 98 ASN A N 1
ATOM 787 C CA . ASN A 1 98 ? -3.982 1.142 14.041 1.00 94.88 98 ASN A CA 1
ATOM 788 C C . ASN A 1 98 ? -5.363 0.497 14.149 1.00 94.88 98 ASN A C 1
ATOM 790 O O . ASN A 1 98 ? -5.661 -0.084 15.178 1.00 94.88 98 ASN A O 1
ATOM 794 N N . LEU A 1 99 ? -6.163 0.492 13.078 1.00 95.81 99 LEU A N 1
ATOM 795 C CA . LEU A 1 99 ? -7.486 -0.147 13.087 1.00 95.81 99 LEU A CA 1
ATOM 796 C C . LEU A 1 99 ? -7.415 -1.631 13.461 1.00 95.81 99 LEU A C 1
ATOM 798 O O . LEU A 1 99 ? -8.259 -2.106 14.209 1.00 95.81 99 LEU A O 1
ATOM 802 N N . ARG A 1 100 ? -6.402 -2.361 12.975 1.00 96.88 100 ARG A N 1
ATOM 803 C CA . ARG A 1 100 ? -6.176 -3.759 13.377 1.00 96.88 100 ARG A CA 1
ATOM 804 C C . ARG A 1 100 ? -5.895 -3.886 14.871 1.00 96.88 100 ARG A C 1
ATOM 806 O O . ARG A 1 100 ? -6.453 -4.777 15.492 1.00 96.88 100 ARG A O 1
ATOM 813 N N . LYS A 1 101 ? -5.074 -2.989 15.421 1.00 97.44 101 LYS A N 1
ATOM 814 C CA . LYS A 1 101 ? -4.742 -2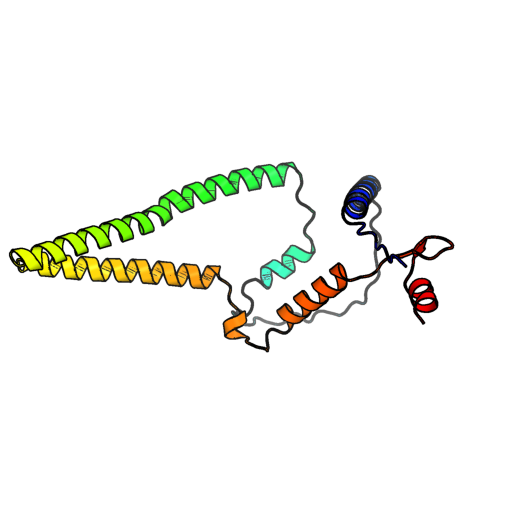.961 16.848 1.00 97.44 101 LYS A CA 1
ATOM 815 C C . LYS A 1 101 ? -5.963 -2.638 17.717 1.00 97.44 101 LYS A C 1
ATOM 817 O O . LYS A 1 101 ? -6.179 -3.313 18.711 1.00 97.44 101 LYS A O 1
ATOM 822 N N . GLU A 1 102 ? -6.769 -1.648 17.335 1.00 96.88 102 GLU A N 1
ATOM 823 C CA . GLU A 1 102 ? -7.996 -1.292 18.068 1.00 96.88 102 GLU A CA 1
ATOM 824 C C . GLU A 1 102 ? -9.017 -2.443 18.051 1.00 96.88 102 GLU A C 1
ATOM 826 O O . GLU A 1 102 ? -9.638 -2.746 19.065 1.00 96.88 102 GLU A O 1
ATOM 831 N N . ILE A 1 103 ? -9.166 -3.126 16.909 1.00 96.69 103 ILE A N 1
ATOM 832 C CA . ILE A 1 103 ? -10.014 -4.322 16.807 1.00 96.69 103 ILE A CA 1
ATOM 833 C C . ILE A 1 103 ? -9.478 -5.434 17.712 1.00 96.69 103 ILE A C 1
ATOM 835 O O . ILE A 1 103 ? -10.242 -5.989 18.486 1.00 96.69 103 ILE A O 1
ATOM 839 N N . GLU A 1 104 ? -8.178 -5.727 17.660 1.00 96.75 104 GLU A N 1
ATOM 840 C CA . GLU A 1 104 ? -7.541 -6.749 18.500 1.00 96.75 104 GLU A CA 1
ATOM 841 C C . GLU A 1 104 ? -7.736 -6.472 19.998 1.00 96.75 104 GLU A C 1
ATOM 843 O O . GLU A 1 104 ? -8.055 -7.379 20.758 1.00 96.75 104 GLU A O 1
ATOM 848 N N . GLN A 1 105 ? -7.630 -5.212 20.424 1.00 96.25 105 GLN A N 1
ATOM 849 C CA . GLN A 1 105 ? -7.896 -4.821 21.810 1.00 96.25 105 GLN A CA 1
ATOM 850 C C . GLN A 1 105 ? -9.350 -5.068 22.226 1.00 96.25 105 GLN A C 1
ATOM 852 O O . GLN A 1 105 ? -9.598 -5.532 23.340 1.00 96.25 105 GLN A O 1
ATOM 857 N N . LEU A 1 106 ? -10.313 -4.784 21.345 1.00 94.62 106 LEU A N 1
ATOM 858 C CA . LEU A 1 106 ? -11.723 -5.082 21.604 1.00 94.62 106 LEU A CA 1
ATOM 859 C C . LEU A 1 106 ? -12.004 -6.589 21.588 1.00 94.62 106 LEU A C 1
ATOM 861 O O . LEU A 1 106 ? -12.841 -7.051 22.357 1.00 94.62 106 LEU A O 1
ATOM 865 N N . ASP A 1 107 ? -11.307 -7.356 20.756 1.00 94.06 107 ASP A N 1
ATOM 866 C CA . ASP A 1 107 ? -11.439 -8.813 20.696 1.00 94.06 107 ASP A CA 1
ATOM 867 C C . ASP A 1 107 ? -10.950 -9.446 22.007 1.00 94.06 107 ASP A C 1
ATOM 869 O O . ASP A 1 107 ? -11.708 -10.178 22.642 1.00 94.06 107 ASP A O 1
ATOM 873 N N . LEU A 1 108 ? -9.766 -9.053 22.489 1.00 95.69 108 LEU A N 1
ATOM 874 C CA . LEU A 1 108 ? -9.226 -9.497 23.780 1.00 95.69 108 LEU A CA 1
ATOM 875 C C . LEU A 1 108 ? -10.144 -9.116 24.948 1.00 95.69 108 LEU A C 1
ATOM 877 O O . LEU A 1 108 ? -10.495 -9.956 25.772 1.00 95.69 108 LEU A O 1
ATOM 881 N N . LYS A 1 109 ? -10.619 -7.865 24.983 1.00 94.31 109 LYS A N 1
ATOM 882 C CA . LYS A 1 109 ? -11.562 -7.421 26.018 1.00 94.31 109 LYS A CA 1
ATOM 883 C C . LYS A 1 109 ? -12.865 -8.230 25.996 1.00 94.31 109 LYS A C 1
ATOM 885 O O . LYS A 1 109 ? -13.434 -8.514 27.051 1.00 94.31 109 LYS A O 1
ATOM 890 N N . SER A 1 110 ? -13.343 -8.597 24.805 1.00 92.88 110 SER A N 1
ATOM 891 C CA . SER A 1 110 ? -14.564 -9.391 24.653 1.00 92.88 110 SER A CA 1
ATOM 892 C C . SER A 1 110 ? -14.447 -10.788 25.262 1.00 92.88 110 SER A C 1
ATOM 894 O O . SER A 1 110 ? -15.445 -11.297 25.766 1.00 92.88 110 SER A O 1
ATOM 896 N N . GLU A 1 111 ? -13.245 -11.368 25.249 1.00 92.94 111 GLU A N 1
ATOM 897 C CA . GLU A 1 111 ? -12.950 -12.676 25.840 1.00 92.94 111 GLU A CA 1
ATOM 898 C C . GLU A 1 111 ? -12.818 -12.602 27.366 1.00 92.94 111 GLU A C 1
ATOM 900 O O . GLU A 1 111 ? -13.251 -13.518 28.060 1.00 92.94 111 GLU A O 1
ATOM 905 N N . GLU A 1 112 ? -12.258 -11.510 27.898 1.00 92.12 112 GLU A N 1
ATOM 906 C CA . GLU A 1 112 ? -12.033 -11.353 29.340 1.00 92.12 112 GLU A CA 1
ATOM 907 C C . GLU A 1 112 ? -13.299 -10.961 30.113 1.00 92.12 112 GLU A C 1
ATOM 909 O O . GLU A 1 112 ? -13.632 -11.573 31.128 1.00 92.12 112 GLU A O 1
ATOM 914 N N . VAL A 1 113 ? -13.984 -9.902 29.670 1.00 92.00 113 VAL A N 1
ATOM 915 C CA . VAL A 1 113 ? -15.047 -9.235 30.455 1.00 92.00 113 VAL A CA 1
ATOM 916 C C . VAL A 1 113 ? -16.322 -9.016 29.631 1.00 92.00 113 VAL A C 1
ATOM 918 O O . VAL A 1 113 ? -17.369 -8.660 30.171 1.00 92.00 113 VAL A O 1
ATOM 921 N N . GLY A 1 114 ? -16.262 -9.246 28.318 1.00 89.69 114 GLY A N 1
ATOM 922 C CA . GLY A 1 114 ? -17.322 -8.878 27.385 1.00 89.69 114 GLY A CA 1
ATOM 923 C C . GLY A 1 114 ? -17.251 -7.407 26.957 1.00 89.69 114 GLY A C 1
ATOM 924 O O . GLY A 1 114 ? -16.462 -6.608 27.466 1.00 89.69 114 GLY A O 1
ATOM 925 N N . LEU A 1 115 ? -18.072 -7.044 25.969 1.00 92.44 115 LEU A N 1
ATOM 926 C CA . LEU A 1 115 ? -18.116 -5.694 25.396 1.00 92.44 115 LEU A CA 1
ATOM 927 C C . LEU A 1 115 ? -19.420 -4.984 25.743 1.00 92.44 115 LEU A C 1
ATOM 929 O O . LEU A 1 115 ? -20.493 -5.587 25.710 1.00 92.44 115 LEU A O 1
ATOM 933 N N . SER A 1 116 ? -19.333 -3.676 25.982 1.00 93.94 116 SER A N 1
ATOM 934 C CA . SER A 1 116 ? -20.523 -2.825 26.009 1.00 93.94 116 SER A CA 1
ATOM 935 C C . SER A 1 116 ? -21.117 -2.657 24.607 1.00 93.94 116 SER A C 1
ATOM 937 O O . SER A 1 116 ? -20.432 -2.808 23.593 1.00 93.94 116 SER A O 1
ATOM 939 N N . GLU A 1 117 ? -22.389 -2.270 24.530 1.00 93.50 117 GLU A N 1
ATOM 940 C CA . GLU A 1 117 ? -23.071 -2.029 23.252 1.00 93.50 117 GLU A CA 1
ATOM 941 C C . GLU A 1 117 ? -22.361 -0.964 22.391 1.00 93.50 117 GLU A C 1
ATOM 943 O O . GLU A 1 117 ? -22.220 -1.124 21.175 1.00 93.50 117 GLU A O 1
ATOM 948 N N . MET A 1 118 ? -21.812 0.075 23.030 1.00 94.62 118 MET A N 1
ATOM 949 C CA . MET A 1 118 ? -21.020 1.110 22.359 1.00 94.62 118 MET A CA 1
ATOM 950 C C . MET A 1 118 ? -19.717 0.550 21.771 1.00 94.62 118 MET A C 1
ATOM 952 O O . MET A 1 118 ? -19.322 0.894 20.658 1.00 94.62 118 MET A O 1
ATOM 956 N N . GLU A 1 119 ? -19.045 -0.349 22.487 1.00 93.19 119 GLU A N 1
ATOM 957 C CA . GLU A 1 119 ? -17.810 -0.982 22.016 1.00 93.19 119 GLU A CA 1
ATOM 958 C C . GLU A 1 119 ? -18.067 -1.970 20.881 1.00 93.19 119 GLU A C 1
ATOM 960 O O . GLU A 1 119 ? -17.295 -2.023 19.924 1.00 93.19 119 GLU A O 1
ATOM 965 N N . VAL A 1 120 ? -19.191 -2.689 20.927 1.00 93.94 120 VAL A N 1
ATOM 966 C CA . VAL A 1 120 ? -19.653 -3.519 19.808 1.00 93.94 120 VAL A CA 1
ATOM 967 C C . VAL A 1 120 ? -19.883 -2.658 18.562 1.00 93.94 120 VAL A C 1
ATOM 969 O O . VAL A 1 120 ? -19.487 -3.049 17.459 1.00 93.94 120 VAL A O 1
ATOM 972 N N . LEU A 1 121 ? -20.485 -1.475 18.715 1.00 95.62 121 LEU A N 1
ATOM 973 C CA . LEU A 1 121 ? -20.681 -0.537 17.610 1.00 95.62 121 LEU A CA 1
ATOM 974 C C . LEU A 1 121 ? -19.344 -0.005 17.069 1.00 95.62 121 LEU A C 1
ATOM 976 O O . LEU A 1 121 ? -19.132 -0.000 15.854 1.00 95.62 121 LEU A O 1
ATOM 980 N N . ASN A 1 122 ? -18.413 0.371 17.948 1.00 94.12 122 ASN A N 1
ATOM 981 C CA . ASN A 1 122 ? -17.074 0.819 17.555 1.00 94.12 122 ASN A CA 1
ATOM 982 C C . ASN A 1 122 ? -16.303 -0.270 16.805 1.00 94.12 122 ASN A C 1
ATOM 984 O O . ASN A 1 122 ? -15.757 0.001 15.736 1.00 94.12 122 ASN A O 1
ATOM 988 N N . ARG A 1 123 ? -16.342 -1.517 17.290 1.00 94.94 123 ARG A N 1
ATOM 989 C CA . ARG A 1 123 ? -15.743 -2.676 16.614 1.00 94.94 123 ARG A CA 1
ATOM 990 C C . ARG A 1 123 ? -16.273 -2.813 15.187 1.00 94.94 123 ARG A C 1
ATOM 992 O O . ARG A 1 123 ? -15.487 -2.924 14.246 1.00 94.94 123 ARG A O 1
ATOM 999 N N . LYS A 1 124 ? -17.598 -2.737 15.000 1.00 96.25 124 LYS A N 1
ATOM 1000 C CA . LYS A 1 124 ? -18.229 -2.766 13.666 1.00 96.25 124 LYS A CA 1
ATOM 1001 C C . LYS A 1 124 ? -17.721 -1.627 12.777 1.00 96.25 124 LYS A C 1
ATOM 1003 O O . LYS A 1 124 ? -17.337 -1.879 11.635 1.00 96.25 124 LYS A O 1
ATOM 1008 N N . ASN A 1 125 ? -17.664 -0.403 13.297 1.00 96.31 125 ASN A N 1
ATOM 1009 C CA . ASN A 1 125 ? -17.173 0.760 12.553 1.00 96.31 125 ASN A CA 1
ATOM 1010 C C . ASN A 1 125 ? -15.700 0.606 12.139 1.00 96.31 125 ASN A C 1
ATOM 1012 O O . ASN A 1 125 ? -15.349 0.901 10.993 1.00 96.31 125 ASN A O 1
ATOM 1016 N N . TYR A 1 126 ? -14.847 0.082 13.024 1.00 96.56 126 TYR A N 1
ATOM 1017 C CA . TYR A 1 126 ? -13.447 -0.195 12.702 1.00 96.56 126 TYR A CA 1
ATOM 1018 C C . TYR A 1 126 ? -13.306 -1.237 11.595 1.00 96.56 126 TYR A C 1
ATOM 1020 O O . TYR A 1 126 ? -12.506 -1.035 10.679 1.00 96.56 126 TYR A O 1
ATOM 1028 N N . PHE A 1 127 ? -14.110 -2.306 11.611 1.00 97.25 127 PHE A N 1
ATOM 1029 C CA . PHE A 1 127 ? -14.119 -3.288 10.526 1.00 97.25 127 PHE A CA 1
ATOM 1030 C C . PHE A 1 127 ? -14.544 -2.676 9.191 1.00 97.25 127 PHE A C 1
ATOM 1032 O O . PHE A 1 127 ? -13.889 -2.927 8.179 1.00 97.25 127 PHE A O 1
ATOM 1039 N N . VAL A 1 128 ? -15.603 -1.860 9.172 1.00 96.94 128 VAL A N 1
ATOM 1040 C CA . VAL A 1 128 ? -16.072 -1.186 7.948 1.00 96.94 128 VAL A CA 1
ATOM 1041 C C . VAL A 1 128 ? -14.968 -0.308 7.357 1.00 96.94 128 VAL A C 1
ATOM 1043 O O . VAL A 1 128 ? -14.665 -0.404 6.163 1.00 96.94 128 VAL A O 1
ATOM 1046 N N . GLU A 1 129 ? -14.319 0.508 8.187 1.00 94.81 129 GLU A N 1
ATOM 1047 C CA . GLU A 1 129 ? -13.237 1.385 7.740 1.00 94.81 129 GLU A CA 1
ATOM 1048 C C . GLU A 1 129 ? -12.002 0.589 7.287 1.00 94.81 129 GLU A C 1
ATOM 1050 O O . GLU A 1 129 ? -11.404 0.897 6.251 1.00 94.81 129 GLU A O 1
ATOM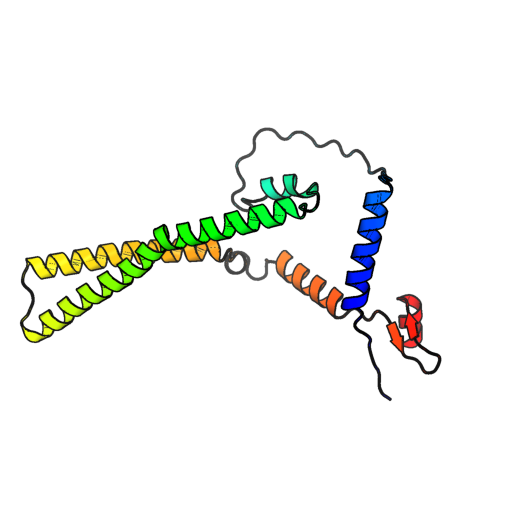 1055 N N . LEU A 1 130 ? -11.641 -0.476 8.008 1.00 96.25 130 LEU A N 1
ATOM 1056 C CA . LEU A 1 130 ? -10.539 -1.365 7.642 1.00 96.25 130 LEU A CA 1
ATOM 1057 C C . LEU A 1 130 ? -10.781 -2.005 6.269 1.00 96.25 130 LEU A C 1
ATOM 1059 O O . LEU A 1 130 ? -9.904 -1.960 5.403 1.00 96.25 130 LEU A O 1
ATOM 1063 N N . TRP A 1 131 ? -11.980 -2.546 6.040 1.00 96.56 131 TRP A N 1
ATOM 1064 C CA . TRP A 1 131 ? -12.371 -3.126 4.755 1.00 96.56 131 TRP A CA 1
ATOM 1065 C C . TRP A 1 131 ? -12.310 -2.105 3.620 1.00 96.56 131 TRP A C 1
ATOM 1067 O O . TRP A 1 131 ? -11.786 -2.410 2.544 1.00 96.56 131 TRP A O 1
ATOM 1077 N N . ARG A 1 132 ? -12.783 -0.876 3.859 1.00 94.25 132 ARG A N 1
ATOM 1078 C CA . ARG A 1 132 ? -12.712 0.219 2.883 1.00 94.25 132 ARG A CA 1
ATOM 1079 C C . ARG A 1 132 ? -11.267 0.517 2.473 1.00 94.25 132 ARG A C 1
ATOM 1081 O O . ARG A 1 132 ? -10.975 0.623 1.278 1.00 94.25 132 ARG A O 1
ATOM 1088 N N . LEU A 1 133 ? -10.358 0.624 3.444 1.00 93.25 133 LEU A N 1
ATOM 1089 C CA . LEU A 1 133 ? -8.943 0.912 3.194 1.00 93.25 133 LEU A CA 1
ATOM 1090 C C . LEU A 1 133 ? -8.233 -0.241 2.474 1.00 93.25 133 LEU A C 1
ATOM 1092 O O . LEU A 1 133 ? -7.505 0.004 1.508 1.00 93.25 133 LEU A O 1
ATOM 1096 N N . LEU A 1 134 ? -8.477 -1.490 2.882 1.00 93.81 134 LEU A N 1
ATOM 1097 C CA . LEU A 1 134 ? -7.910 -2.673 2.225 1.00 93.81 134 LEU A CA 1
ATOM 1098 C C . LEU A 1 134 ? -8.371 -2.779 0.767 1.00 93.81 134 LEU A C 1
ATOM 1100 O O . LEU A 1 134 ? -7.540 -2.917 -0.130 1.00 93.81 134 LEU A O 1
ATOM 1104 N N . LYS A 1 135 ? -9.669 -2.589 0.506 1.00 93.69 135 LYS A N 1
ATOM 1105 C CA . LYS A 1 135 ? -10.224 -2.618 -0.854 1.00 93.69 135 LYS A CA 1
ATOM 1106 C C . LYS A 1 135 ? -9.619 -1.535 -1.749 1.00 93.69 135 LYS A C 1
ATOM 1108 O O . LYS A 1 135 ? -9.278 -1.803 -2.900 1.00 93.69 135 LYS A O 1
ATOM 1113 N N . SER A 1 136 ? -9.436 -0.320 -1.224 1.00 89.44 136 SER A N 1
ATOM 1114 C CA . SER A 1 136 ? -8.757 0.758 -1.957 1.00 89.44 136 SER A CA 1
ATOM 1115 C C . SER A 1 136 ? -7.301 0.405 -2.287 1.00 89.44 136 SER A C 1
ATOM 1117 O O . SER A 1 136 ? -6.839 0.683 -3.396 1.00 89.44 136 SER A O 1
ATOM 1119 N N . LYS A 1 137 ? -6.585 -0.220 -1.349 1.00 89.69 137 LYS A N 1
ATOM 1120 C CA . LYS A 1 137 ? -5.191 -0.636 -1.525 1.00 89.69 137 LYS A CA 1
ATOM 1121 C C . LYS A 1 137 ? -5.051 -1.750 -2.562 1.00 89.69 137 LYS A C 1
ATOM 1123 O O . LYS A 1 137 ? -4.144 -1.694 -3.392 1.00 89.69 137 LYS A O 1
ATOM 1128 N N . ASP A 1 138 ? -5.960 -2.714 -2.571 1.00 88.88 138 ASP A N 1
ATOM 1129 C CA . ASP A 1 138 ? -5.949 -3.791 -3.560 1.00 88.88 138 ASP A CA 1
ATOM 1130 C C . ASP A 1 138 ? -6.316 -3.292 -4.960 1.00 88.88 138 ASP A C 1
ATOM 1132 O O . ASP A 1 138 ? -5.659 -3.670 -5.930 1.00 88.88 138 ASP A O 1
ATOM 1136 N N . ALA A 1 139 ? -7.261 -2.354 -5.078 1.00 85.69 139 ALA A N 1
ATOM 1137 C CA . ALA A 1 139 ? -7.548 -1.688 -6.349 1.00 85.69 139 ALA A CA 1
ATOM 1138 C C . ALA A 1 139 ? -6.317 -0.947 -6.905 1.00 85.69 139 ALA A C 1
ATOM 1140 O O . ALA A 1 139 ? -6.010 -1.051 -8.095 1.00 85.69 139 ALA A O 1
ATOM 1141 N N . LEU A 1 140 ? -5.566 -0.248 -6.046 1.00 85.06 140 LEU A N 1
ATOM 1142 C CA . LEU A 1 140 ? -4.323 0.417 -6.442 1.00 85.06 140 LEU A CA 1
ATOM 1143 C C . LEU A 1 140 ? -3.263 -0.593 -6.903 1.00 85.06 140 LEU A C 1
ATOM 1145 O O . LEU A 1 140 ? -2.649 -0.406 -7.953 1.00 85.06 140 LEU A O 1
ATOM 1149 N N . ARG A 1 141 ? -3.062 -1.681 -6.150 1.00 82.88 141 ARG A N 1
ATOM 1150 C CA . ARG A 1 141 ? -2.133 -2.762 -6.523 1.00 82.88 141 ARG A CA 1
ATOM 1151 C C . ARG A 1 141 ? -2.511 -3.387 -7.857 1.00 82.88 141 ARG A C 1
ATOM 1153 O O . ARG A 1 141 ? -1.641 -3.611 -8.694 1.00 82.88 141 ARG A O 1
ATOM 1160 N N . PHE A 1 142 ? -3.801 -3.612 -8.081 1.00 82.00 142 PHE A N 1
ATOM 1161 C CA . PHE A 1 142 ? -4.312 -4.115 -9.347 1.00 82.00 142 PHE A CA 1
ATOM 1162 C C . PHE A 1 142 ? -3.962 -3.167 -10.503 1.00 82.00 142 PHE A C 1
ATOM 1164 O O . PHE A 1 142 ? -3.352 -3.602 -11.481 1.00 82.00 142 PHE A O 1
ATOM 1171 N N . GLN A 1 143 ? -4.230 -1.865 -10.362 1.00 80.44 143 GLN A N 1
ATOM 1172 C CA . GLN A 1 143 ? -3.858 -0.857 -11.365 1.00 80.44 143 GLN A CA 1
ATOM 1173 C C . GLN A 1 143 ? -2.341 -0.819 -11.626 1.00 80.44 143 GLN A C 1
ATOM 1175 O O . GLN A 1 143 ? -1.904 -0.802 -12.779 1.00 80.44 143 GLN A O 1
ATOM 1180 N N . GLN A 1 144 ? -1.527 -0.847 -10.567 1.00 78.56 144 GLN A N 1
ATOM 1181 C CA . GLN A 1 144 ? -0.063 -0.814 -10.657 1.00 78.56 144 GLN A CA 1
ATOM 1182 C C . GLN A 1 144 ? 0.528 -2.077 -11.284 1.00 78.56 144 GLN A C 1
ATOM 1184 O O . GLN A 1 144 ? 1.527 -1.992 -11.999 1.00 78.56 144 GLN A O 1
ATOM 1189 N N . SER A 1 145 ? -0.088 -3.238 -11.050 1.00 75.69 145 SER A N 1
ATOM 1190 C CA . SER A 1 145 ? 0.395 -4.519 -11.568 1.00 75.69 145 SER A CA 1
ATOM 1191 C C . SER A 1 145 ? 0.407 -4.570 -13.096 1.00 75.69 145 SER A C 1
ATOM 1193 O O . SER A 1 145 ? 1.170 -5.348 -13.668 1.00 75.69 145 SER A O 1
ATOM 1195 N N . ARG A 1 146 ? -0.420 -3.743 -13.768 1.00 69.25 146 ARG A N 1
ATOM 1196 C CA . ARG A 1 146 ? -0.594 -3.729 -15.233 1.00 69.25 146 ARG A CA 1
ATOM 1197 C C . ARG A 1 146 ? -0.701 -5.151 -15.795 1.00 69.25 146 ARG A C 1
ATOM 1199 O O . ARG A 1 146 ? -0.165 -5.438 -16.869 1.00 69.25 146 ARG A O 1
ATOM 12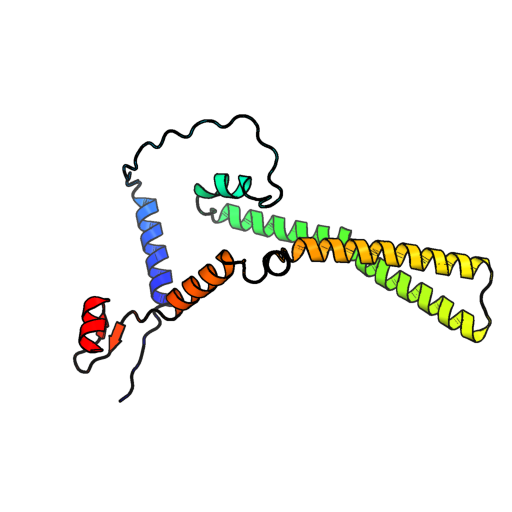06 N N . ALA A 1 147 ? -1.328 -6.048 -15.028 1.00 62.00 147 ALA A N 1
ATOM 1207 C CA . ALA A 1 147 ? -1.327 -7.486 -15.245 1.00 62.00 147 ALA A CA 1
ATOM 1208 C C . ALA A 1 147 ? -2.243 -7.856 -16.418 1.00 62.00 147 ALA A C 1
ATOM 1210 O O . ALA A 1 147 ? -3.288 -8.478 -16.267 1.00 62.00 147 ALA A O 1
ATOM 1211 N N . ASN A 1 148 ? -1.820 -7.487 -17.625 1.00 56.72 148 ASN A N 1
ATOM 1212 C CA . ASN A 1 148 ? -2.489 -7.858 -18.865 1.00 56.72 148 ASN A CA 1
ATOM 1213 C C . ASN A 1 148 ? -2.353 -9.357 -19.153 1.00 56.72 148 ASN A C 1
ATOM 1215 O O . ASN A 1 148 ? -3.135 -9.887 -19.930 1.00 56.72 148 ASN A O 1
ATOM 1219 N N . TRP A 1 149 ? -1.384 -10.038 -18.532 1.00 58.91 149 TRP A N 1
ATOM 1220 C CA . TRP A 1 149 ? -1.162 -11.473 -18.711 1.00 58.91 149 TRP A CA 1
ATOM 1221 C C . TRP A 1 149 ? -2.364 -12.302 -18.247 1.00 58.91 149 TRP A C 1
ATOM 1223 O O . TRP A 1 149 ? -2.736 -13.232 -18.944 1.00 58.91 149 TRP A O 1
ATOM 1233 N N . LEU A 1 150 ? -3.023 -11.924 -17.145 1.00 59.12 150 LEU A N 1
ATOM 1234 C CA . LEU A 1 150 ? -4.199 -12.643 -16.649 1.00 59.12 150 LEU A CA 1
ATOM 1235 C C . LEU A 1 150 ? -5.409 -12.441 -17.576 1.00 59.12 150 LEU A C 1
ATOM 1237 O O . LEU A 1 150 ? -6.213 -13.345 -17.759 1.00 59.12 150 LEU A O 1
ATOM 1241 N N . LYS A 1 151 ? -5.511 -11.259 -18.200 1.00 61.69 151 LYS A N 1
ATOM 1242 C CA . LYS A 1 151 ? -6.585 -10.919 -19.146 1.00 61.69 151 LYS A CA 1
ATOM 1243 C C . LYS A 1 151 ? -6.363 -11.513 -20.543 1.00 61.69 151 LYS A C 1
ATOM 1245 O O . LYS A 1 151 ? -7.326 -11.764 -21.254 1.00 61.69 151 LYS A O 1
ATOM 1250 N N . GLN A 1 152 ? -5.108 -11.674 -20.960 1.00 64.06 152 GLN A N 1
ATOM 1251 C CA . GLN A 1 152 ? -4.745 -12.140 -22.302 1.00 64.06 152 GLN A CA 1
ATOM 1252 C C . GLN A 1 152 ? -4.374 -13.627 -22.340 1.00 64.06 152 GLN A C 1
ATOM 1254 O O . GLN A 1 152 ? -4.426 -14.214 -23.414 1.00 64.06 152 GLN A O 1
ATOM 1259 N N . GLY A 1 153 ? -3.998 -14.238 -21.213 1.00 69.12 153 GLY A N 1
ATOM 1260 C CA . GLY A 1 153 ? -3.523 -15.622 -21.158 1.00 69.12 153 GLY A CA 1
ATOM 1261 C C . GLY A 1 153 ? -2.436 -15.894 -22.203 1.00 69.12 153 GLY A C 1
ATOM 1262 O O . GLY A 1 153 ? -1.510 -15.094 -22.384 1.00 69.12 153 GLY A O 1
ATOM 1263 N N . ASP A 1 154 ? -2.613 -16.978 -22.957 1.00 66.81 154 ASP A N 1
ATOM 1264 C CA . ASP A 1 154 ? -1.740 -17.367 -24.072 1.00 66.81 154 ASP A CA 1
ATOM 1265 C C . ASP A 1 154 ? -1.866 -16.458 -25.305 1.00 66.81 154 ASP A C 1
ATOM 1267 O O . ASP A 1 154 ? -0.964 -16.408 -26.144 1.00 66.81 154 ASP A O 1
ATOM 1271 N N . ALA A 1 155 ? -2.923 -15.644 -25.394 1.00 65.94 155 ALA A N 1
ATOM 1272 C CA . ALA A 1 155 ? -3.078 -14.649 -26.453 1.00 65.94 155 ALA A CA 1
ATOM 1273 C C . ALA A 1 155 ? -2.169 -13.416 -26.262 1.00 65.94 155 ALA A C 1
ATOM 1275 O O . ALA A 1 155 ? -2.160 -12.521 -27.111 1.00 65.94 155 ALA A O 1
ATOM 1276 N N . ASN A 1 156 ? -1.349 -13.359 -25.199 1.00 70.62 156 ASN A N 1
ATOM 1277 C CA . ASN A 1 156 ? -0.341 -12.310 -24.998 1.00 70.62 156 ASN A CA 1
ATOM 1278 C C . ASN A 1 156 ? 0.890 -12.491 -25.911 1.00 70.62 156 ASN A C 1
ATOM 1280 O O . ASN A 1 156 ? 2.047 -12.504 -25.475 1.00 70.62 156 ASN A O 1
ATOM 1284 N N . THR A 1 157 ? 0.648 -12.600 -27.214 1.00 72.56 157 THR A N 1
ATOM 1285 C CA . THR A 1 157 ? 1.667 -12.792 -28.253 1.00 72.56 157 THR A CA 1
ATOM 1286 C C . THR A 1 157 ? 2.751 -11.717 -28.184 1.00 72.56 157 THR A C 1
ATOM 1288 O O . THR A 1 157 ? 3.932 -12.013 -28.350 1.00 72.56 157 THR A O 1
ATOM 1291 N N . SER A 1 158 ? 2.400 -10.473 -27.841 1.00 71.00 158 SER A N 1
ATOM 1292 C CA . SER A 1 158 ? 3.364 -9.373 -27.708 1.00 71.00 158 SER A CA 1
ATOM 1293 C C . SER A 1 158 ? 4.442 -9.626 -26.642 1.00 71.00 158 SER A C 1
ATOM 1295 O O . SER A 1 158 ? 5.621 -9.342 -26.884 1.00 71.00 158 SER A O 1
ATOM 1297 N N . TYR A 1 159 ? 4.067 -10.207 -25.497 1.00 71.38 159 TYR A N 1
ATOM 1298 C CA . TYR A 1 159 ? 4.986 -10.566 -24.419 1.00 71.38 159 TYR A CA 1
ATOM 1299 C C . TYR A 1 159 ? 5.889 -11.727 -24.830 1.00 71.38 159 TYR A C 1
ATOM 1301 O O . TYR A 1 159 ? 7.113 -11.623 -24.717 1.00 71.38 159 TYR A O 1
ATOM 1309 N N . PHE A 1 160 ? 5.314 -12.799 -25.379 1.00 72.25 160 PHE A N 1
ATOM 1310 C CA . PHE A 1 160 ? 6.088 -13.955 -25.830 1.00 72.25 160 PHE A CA 1
ATOM 1311 C C . PHE A 1 160 ? 7.051 -13.578 -26.960 1.00 72.25 160 PHE A C 1
ATOM 1313 O O . PHE A 1 160 ? 8.237 -13.903 -26.892 1.00 72.25 160 PHE A O 1
ATOM 1320 N N . HIS A 1 161 ? 6.614 -12.770 -27.930 1.00 78.25 161 HIS A N 1
ATOM 1321 C CA . HIS A 1 161 ? 7.491 -12.228 -28.966 1.00 78.25 161 HIS A CA 1
ATOM 1322 C C . HIS A 1 161 ? 8.588 -11.319 -28.394 1.00 78.25 161 HIS A C 1
ATOM 1324 O O . HIS A 1 161 ? 9.718 -11.355 -28.883 1.00 78.25 161 HIS A O 1
ATOM 1330 N N . ALA A 1 162 ? 8.311 -10.514 -27.361 1.00 78.12 162 ALA A N 1
ATOM 1331 C CA . ALA A 1 162 ? 9.340 -9.718 -26.689 1.00 78.12 162 ALA A CA 1
ATOM 1332 C C . ALA A 1 162 ? 10.371 -10.605 -25.967 1.00 78.12 162 ALA A C 1
ATOM 1334 O O . ALA A 1 162 ? 11.577 -10.356 -26.071 1.00 78.12 162 ALA A O 1
ATOM 1335 N N . CYS A 1 163 ? 9.921 -11.668 -25.299 1.00 72.06 163 CYS A N 1
ATOM 1336 C CA . CYS A 1 163 ? 10.773 -12.672 -24.665 1.00 72.06 163 CYS A CA 1
ATOM 1337 C C . CYS A 1 163 ? 11.653 -13.405 -25.685 1.00 72.06 163 CYS A C 1
ATOM 1339 O O . CYS A 1 163 ? 12.865 -13.485 -25.480 1.00 72.06 163 CYS A O 1
ATOM 1341 N N . VAL A 1 164 ? 11.083 -13.857 -26.808 1.00 76.62 164 VAL A N 1
ATOM 1342 C CA . VAL A 1 164 ? 11.818 -14.489 -27.917 1.00 76.62 164 VAL A CA 1
ATOM 1343 C C . VAL A 1 164 ? 12.835 -13.520 -28.516 1.00 76.62 164 VAL A C 1
ATOM 1345 O O . VAL A 1 164 ? 14.006 -13.867 -28.634 1.00 76.62 164 VAL A O 1
ATOM 1348 N N . LYS A 1 165 ? 12.453 -12.266 -28.801 1.00 79.06 165 LYS A N 1
ATOM 1349 C CA . LYS A 1 165 ? 13.388 -11.239 -29.301 1.00 79.06 165 LYS A CA 1
ATOM 1350 C C . LYS A 1 165 ? 14.531 -10.974 -28.325 1.00 79.06 165 LYS A C 1
ATOM 1352 O O . LYS A 1 165 ? 15.665 -10.768 -28.752 1.00 79.06 165 LYS A O 1
ATOM 1357 N N . ARG A 1 166 ? 14.257 -10.959 -27.017 1.00 77.38 166 ARG A N 1
ATOM 1358 C CA . ARG A 1 166 ? 15.290 -10.800 -25.986 1.00 77.38 166 ARG A CA 1
ATOM 1359 C C . ARG A 1 166 ? 16.229 -12.002 -25.965 1.00 77.38 166 ARG A C 1
ATOM 1361 O O . ARG A 1 166 ? 17.435 -11.792 -25.995 1.00 77.38 166 ARG A O 1
ATOM 1368 N N . ARG A 1 167 ? 15.694 -13.227 -25.964 1.00 75.12 167 ARG A N 1
ATOM 1369 C CA . ARG A 1 167 ? 16.491 -14.463 -26.032 1.00 75.12 167 ARG A CA 1
ATOM 1370 C C . ARG A 1 167 ? 17.350 -14.494 -27.294 1.00 75.12 167 ARG A C 1
ATOM 1372 O O . ARG A 1 167 ? 18.551 -14.671 -27.177 1.00 75.12 167 ARG A O 1
ATOM 1379 N N . GLY A 1 168 ? 16.782 -14.176 -28.457 1.00 76.62 168 GLY A N 1
ATOM 1380 C CA . GLY A 1 168 ?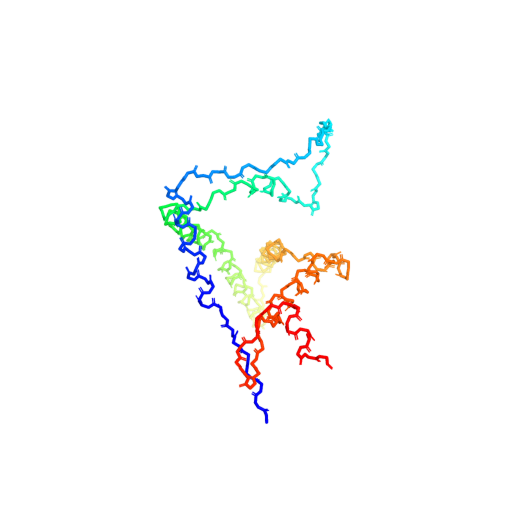 17.525 -14.067 -29.715 1.00 76.62 168 GLY A CA 1
ATOM 1381 C C . GLY A 1 168 ? 18.654 -13.034 -29.659 1.00 76.62 168 GLY A C 1
ATOM 1382 O O . GLY A 1 168 ? 19.743 -13.294 -30.147 1.00 76.62 168 GLY A O 1
ATOM 1383 N N . LYS A 1 169 ? 18.453 -11.887 -28.995 1.00 75.56 169 LYS A N 1
ATOM 1384 C CA . LYS A 1 169 ? 19.531 -10.903 -28.775 1.00 75.56 169 LYS A CA 1
ATOM 1385 C C . LYS A 1 169 ? 20.603 -11.382 -27.795 1.00 75.56 169 LYS A C 1
ATOM 1387 O O . LYS A 1 169 ? 21.763 -11.020 -27.960 1.00 75.56 169 LYS A O 1
ATOM 1392 N N . CYS A 1 170 ? 20.220 -12.106 -26.745 1.00 70.31 170 CYS A N 1
ATOM 1393 C CA . CYS A 1 170 ? 21.148 -12.601 -25.728 1.00 70.31 170 CYS A CA 1
ATOM 1394 C C . CYS A 1 170 ? 21.966 -13.797 -26.218 1.00 70.31 170 CYS A C 1
ATOM 1396 O O . CYS A 1 170 ? 23.135 -13.889 -25.866 1.00 70.31 170 CYS A O 1
ATOM 1398 N N . ASN A 1 171 ? 21.361 -14.648 -27.042 1.00 77.88 171 ASN A N 1
ATOM 1399 C CA . ASN A 1 171 ? 21.945 -15.891 -27.534 1.00 77.88 171 ASN A CA 1
ATOM 1400 C C . ASN A 1 171 ? 22.527 -15.734 -28.947 1.00 77.88 171 ASN A C 1
ATOM 1402 O O . ASN A 1 171 ? 22.925 -16.718 -29.558 1.00 77.88 171 ASN A O 1
ATOM 1406 N N . ALA A 1 172 ? 22.555 -14.511 -29.489 1.00 78.12 172 ALA A N 1
ATOM 1407 C CA . ALA A 1 172 ? 23.181 -14.244 -30.774 1.00 78.12 172 ALA A CA 1
ATOM 1408 C C . ALA A 1 172 ? 24.695 -14.467 -30.666 1.00 78.12 172 ALA A C 1
ATOM 1410 O O . ALA A 1 172 ? 25.406 -13.655 -30.066 1.00 78.12 172 ALA A O 1
ATOM 1411 N N . ILE A 1 173 ? 25.170 -15.550 -31.277 1.00 76.19 173 ILE A N 1
ATOM 1412 C CA . ILE A 1 173 ? 26.592 -15.815 -31.484 1.00 76.19 173 ILE A CA 1
ATOM 1413 C C . ILE A 1 173 ? 27.083 -14.826 -32.542 1.00 76.19 173 ILE A C 1
ATOM 1415 O O . ILE A 1 173 ? 26.596 -14.812 -33.671 1.00 76.19 173 ILE A O 1
ATOM 1419 N N . LYS A 1 174 ? 27.985 -13.927 -32.141 1.00 76.19 174 LYS A N 1
ATOM 1420 C CA . LYS A 1 174 ? 28.502 -12.852 -33.005 1.00 76.19 174 LYS A CA 1
ATOM 1421 C C . LYS A 1 174 ? 29.826 -13.202 -33.677 1.00 76.19 174 LYS A C 1
ATOM 1423 O O . LYS A 1 174 ? 30.132 -12.617 -34.709 1.00 76.19 174 LYS A O 1
ATOM 1428 N N . ALA A 1 175 ? 30.582 -14.105 -33.065 1.00 75.81 175 ALA A N 1
ATOM 1429 C CA . ALA A 1 175 ? 31.884 -14.550 -33.523 1.00 75.81 175 ALA A CA 1
ATOM 1430 C C . ALA A 1 175 ? 32.127 -15.972 -33.013 1.00 75.81 175 ALA A C 1
ATOM 1432 O O . ALA A 1 175 ? 31.708 -16.292 -31.894 1.00 75.81 175 ALA A O 1
ATOM 1433 N N . LEU A 1 176 ? 32.799 -16.783 -33.820 1.00 75.50 176 LEU A N 1
ATOM 1434 C CA . LEU A 1 176 ? 33.328 -18.090 -33.437 1.00 75.50 176 LEU A CA 1
ATOM 1435 C C . LEU A 1 176 ? 34.854 -18.033 -33.429 1.00 75.50 176 LEU A C 1
ATOM 1437 O O . LEU A 1 176 ? 35.447 -17.219 -34.135 1.00 75.50 176 LEU A O 1
ATOM 1441 N N . ARG A 1 177 ? 35.483 -18.857 -32.591 1.00 76.50 177 ARG A N 1
ATOM 1442 C CA . ARG A 1 177 ? 36.937 -18.994 -32.537 1.00 76.50 177 ARG A CA 1
ATOM 1443 C 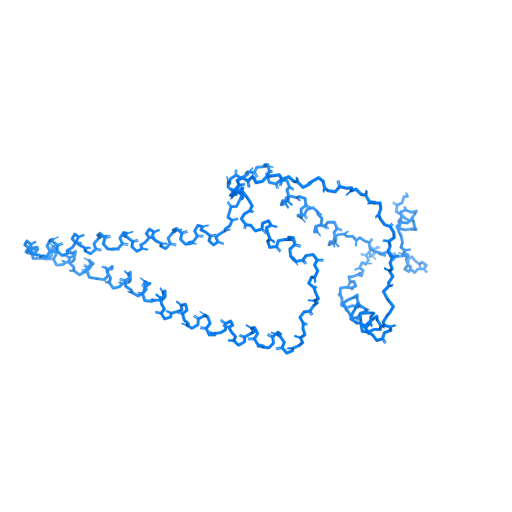C . ARG A 1 177 ? 37.322 -20.319 -33.188 1.00 76.50 177 ARG A C 1
ATOM 1445 O O . ARG A 1 177 ? 36.913 -21.363 -32.690 1.00 76.50 177 ARG A O 1
ATOM 1452 N N . THR A 1 178 ? 38.112 -20.228 -34.247 1.00 76.44 178 THR A N 1
ATOM 1453 C CA . THR A 1 178 ? 38.716 -21.341 -34.985 1.00 76.44 178 THR A CA 1
ATOM 1454 C C . THR A 1 178 ? 40.228 -21.326 -34.741 1.00 76.44 178 THR A C 1
ATOM 1456 O O . THR A 1 178 ? 40.764 -20.348 -34.204 1.00 76.44 178 THR A O 1
ATOM 1459 N N . ASP A 1 179 ? 40.929 -22.382 -35.142 1.00 74.69 179 ASP A N 1
ATOM 1460 C CA . ASP A 1 179 ? 42.390 -22.488 -35.051 1.00 74.69 179 ASP A CA 1
ATOM 1461 C C . ASP A 1 179 ? 43.122 -21.362 -35.809 1.00 74.69 179 ASP A C 1
ATOM 1463 O O . ASP A 1 179 ? 44.187 -20.918 -35.381 1.00 74.69 179 ASP A O 1
ATOM 1467 N N . GLU A 1 180 ? 42.509 -20.811 -36.864 1.00 74.94 180 GLU A N 1
ATOM 1468 C CA . GLU A 1 180 ? 43.050 -19.691 -37.654 1.00 74.94 180 GLU A CA 1
ATOM 1469 C C . GLU A 1 180 ? 42.693 -18.294 -37.101 1.00 74.94 180 GLU A C 1
ATOM 1471 O O . GLU A 1 180 ? 43.177 -17.275 -37.598 1.00 74.94 180 GLU A O 1
ATOM 1476 N N . GLY A 1 181 ? 41.866 -18.212 -36.049 1.00 77.81 181 GLY A N 1
ATOM 1477 C CA . GLY A 1 181 ? 41.484 -16.951 -35.408 1.00 77.81 181 GLY A CA 1
ATOM 1478 C C . GLY A 1 181 ? 39.978 -16.766 -35.206 1.00 77.81 181 GLY A C 1
ATOM 1479 O O . GLY A 1 181 ? 39.203 -17.715 -35.132 1.00 77.81 181 GLY A O 1
ATOM 1480 N N . TRP A 1 182 ? 39.549 -15.510 -35.038 1.00 77.00 182 TRP A N 1
ATOM 1481 C CA . TRP A 1 182 ? 38.138 -15.173 -34.818 1.00 77.0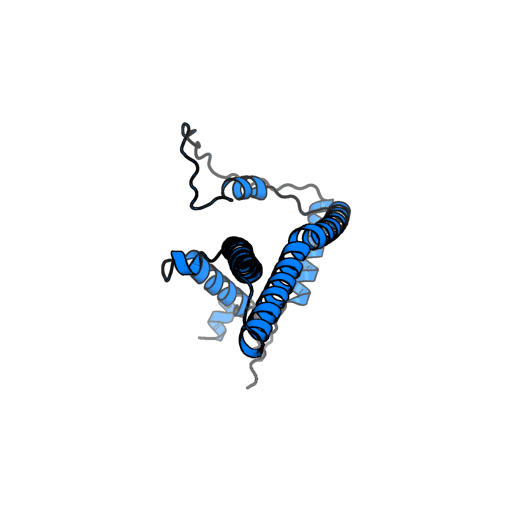0 182 TRP A CA 1
ATOM 1482 C C . TRP A 1 182 ? 37.404 -14.983 -36.144 1.00 77.00 182 TRP A C 1
ATOM 1484 O O . TRP A 1 182 ? 37.731 -14.082 -36.915 1.00 77.00 182 TRP A O 1
ATOM 1494 N N . VAL A 1 183 ? 36.358 -15.776 -36.358 1.00 79.19 183 VAL A N 1
ATOM 1495 C CA . VAL A 1 183 ? 35.464 -15.678 -37.510 1.00 79.19 183 VAL A CA 1
ATOM 1496 C C . VAL A 1 183 ? 34.239 -14.851 -37.123 1.00 79.19 183 VAL A C 1
ATOM 1498 O O . VAL A 1 183 ? 33.458 -15.231 -36.247 1.00 79.19 183 VAL A O 1
ATOM 1501 N N . GLU A 1 184 ? 34.063 -13.703 -37.779 1.00 77.12 184 GLU A N 1
ATOM 1502 C CA . GLU A 1 184 ? 32.922 -12.803 -37.587 1.00 77.12 184 GLU A CA 1
ATOM 1503 C C . GLU A 1 184 ? 32.018 -12.778 -38.829 1.00 77.12 184 GLU A C 1
ATOM 1505 O O . GLU A 1 184 ? 32.484 -12.802 -39.965 1.00 77.12 184 GLU A O 1
ATOM 1510 N N . GLY A 1 185 ? 30.704 -12.666 -38.616 1.00 75.06 185 GLY A N 1
ATOM 1511 C CA . GLY A 1 185 ? 29.720 -12.537 -39.695 1.00 75.06 185 GLY A CA 1
ATOM 1512 C C . GLY A 1 185 ? 28.868 -13.787 -39.909 1.00 75.06 185 GLY A C 1
ATOM 1513 O O . GLY A 1 185 ? 29.316 -14.918 -39.775 1.00 75.06 185 GLY A O 1
ATOM 1514 N N . VAL A 1 186 ? 27.590 -13.574 -40.241 1.00 69.69 186 VAL A N 1
ATOM 1515 C CA . VAL A 1 186 ? 26.571 -14.642 -40.279 1.00 69.69 186 VAL A CA 1
ATOM 1516 C C . VAL A 1 186 ? 26.882 -15.714 -41.326 1.00 69.69 186 VAL A C 1
ATOM 1518 O O . VAL A 1 186 ? 26.503 -16.862 -41.130 1.00 69.69 186 VAL A O 1
ATOM 1521 N N . HIS A 1 187 ? 27.528 -15.353 -42.436 1.00 72.44 187 HIS A N 1
ATOM 1522 C CA . HIS A 1 187 ? 27.855 -16.307 -43.496 1.00 72.44 187 HIS A CA 1
ATOM 1523 C C . HIS A 1 187 ? 29.064 -17.166 -43.118 1.00 72.44 187 HIS A C 1
ATOM 1525 O O . HIS A 1 187 ? 28.939 -18.383 -43.110 1.00 72.44 187 HIS A O 1
ATOM 1531 N N . SER A 1 188 ? 30.157 -16.534 -42.687 1.00 71.88 188 SER A N 1
ATOM 1532 C CA . SER A 1 188 ? 31.397 -17.205 -42.281 1.00 71.88 188 SER A CA 1
ATOM 1533 C C . SER A 1 188 ? 31.216 -18.096 -41.047 1.00 71.88 188 SER A C 1
ATOM 1535 O O . SER A 1 188 ? 31.750 -19.191 -40.981 1.00 71.88 188 SER A O 1
ATOM 1537 N N . ILE A 1 189 ? 30.386 -17.668 -40.088 1.00 71.75 189 ILE A N 1
ATOM 1538 C CA . ILE A 1 189 ? 30.012 -18.491 -38.926 1.00 71.75 189 ILE A CA 1
ATOM 1539 C C . ILE A 1 189 ? 29.221 -19.730 -39.359 1.00 71.75 189 ILE A C 1
ATOM 1541 O O . ILE A 1 189 ? 29.383 -20.781 -38.760 1.00 71.75 189 ILE A O 1
ATOM 1545 N N . LYS A 1 190 ? 28.358 -19.623 -40.379 1.00 71.31 190 LYS A N 1
ATOM 1546 C CA . LYS A 1 190 ? 27.559 -20.761 -40.856 1.00 71.31 190 LYS A CA 1
ATOM 1547 C C . LYS A 1 190 ? 28.402 -21.781 -41.610 1.00 71.31 190 LYS A C 1
ATOM 1549 O O . LYS A 1 190 ? 28.165 -22.965 -41.424 1.00 71.31 190 LYS A O 1
ATOM 1554 N N . THR A 1 191 ? 29.342 -21.334 -42.441 1.00 73.75 191 THR A N 1
ATOM 1555 C CA . THR A 1 191 ? 30.234 -22.221 -43.204 1.00 73.75 191 THR A CA 1
ATOM 1556 C C . THR A 1 191 ? 31.191 -22.996 -42.308 1.00 73.75 191 THR A C 1
ATOM 1558 O O . THR A 1 191 ? 31.538 -24.110 -42.652 1.00 73.75 191 THR A O 1
ATOM 1561 N N . GLU A 1 192 ? 31.563 -22.431 -41.159 1.00 68.62 192 GLU A N 1
ATOM 1562 C CA . GLU A 1 192 ? 32.435 -23.085 -40.174 1.00 68.62 192 GLU A CA 1
ATOM 1563 C C . GLU A 1 192 ? 31.697 -24.109 -39.290 1.00 68.62 192 GLU A C 1
ATOM 1565 O O . GLU A 1 192 ? 32.309 -24.963 -38.661 1.00 68.62 192 GLU A O 1
ATOM 1570 N N . THR A 1 193 ? 30.366 -24.000 -39.187 1.00 64.06 193 THR A N 1
ATOM 1571 C CA . THR A 1 193 ? 29.533 -24.865 -38.325 1.00 64.06 193 THR A CA 1
ATOM 1572 C C . THR A 1 193 ? 28.833 -26.015 -39.051 1.00 64.06 193 THR A C 1
ATOM 1574 O O . THR A 1 193 ? 28.176 -26.812 -38.382 1.00 64.06 193 THR A O 1
ATOM 1577 N N . VAL A 1 194 ? 28.884 -26.046 -40.388 1.00 52.66 194 VAL A N 1
ATOM 1578 C CA . VAL A 1 194 ? 28.299 -27.101 -41.242 1.00 52.66 194 VAL A CA 1
ATOM 1579 C C . VAL A 1 194 ? 29.383 -28.108 -41.579 1.00 52.66 194 VAL A C 1
ATOM 1581 O O . VAL A 1 194 ? 29.091 -29.314 -41.442 1.00 52.66 194 VAL A O 1
#

pLDDT: mean 72.04, std 18.34, range [28.59, 97.44]

Radius of gyration: 29.54 Å; chains: 1; bounding box: 66×48×80 Å

Foldseek 3Di:
DDWDFDDCPPVVVVVVVVVVVVCVVPPDDDDDDDDDPDDDDDPDDDDDPVCNCPVVVVVVVPDDPDDPVRVVVVVVVVVVVVVVCCVPVVVLVVLLVVLVVLLVVQVVCCVVPRDDPVSVVVNVVSVVVNVVSVVVVVVVVVVVVVPCCVVCPVVPVVVVVVVVVVCCVVPDRQWTQDPVGIDGDPVRVVVVVD

Organism: NCBI:txid97028

Secondary structure (DSSP, 8-state):
--------HHHHHHHHHHHHHHHHHS----PPP---------------TT-TTHHHHHHHTT-PPPPHHHHHHHHHHHHHHHHHHHHHHHHHHHHHHHHHHHHHHHHHHHHHT---HHHHHHHHHHHHHHHHHHHHHHHHHHHHHT-HHHHHGGG-HHHHHHHHHHHHHHS---EEEETTEEEESHHHHHHHH-